Protein AF-0000000065898510 (afdb_homodimer)

InterPro domains:
  IPR003691 Fluoride-specific ion channel FluC [MF_00454] (3-114)
  IPR003691 Fluoride-specific ion channel FluC [PF02537] (4-110)
  IPR003691 Fluoride-specific ion channel FluC [PTHR28259] (4-109)
  IPR003691 Fluoride-specific ion channel FluC [TIGR00494] (4-112)

Sequence (228 aa):
MTVLLVALGGALGATTRYLTGRYVDSYRSFPVATFLVNVAGCLILGLLSGASLSEQTFALLGTGFCGGLTTYSTFAVESVGLLRIRRALPSVVYVVASVAAGLAAAWLGFRLTSMTVLLVALGGALGATTRYLTGRYVDSYRSFPVATFLVNVAGCLILGLLSGASLSEQTFALLGTGFCGGLTTYSTFAVESVGLLRIRRALPSVVYVVASVAAGLAAAWLGFRLTS

Nearest PDB structures (foldseek):
  6b24-assembly1_A  TM=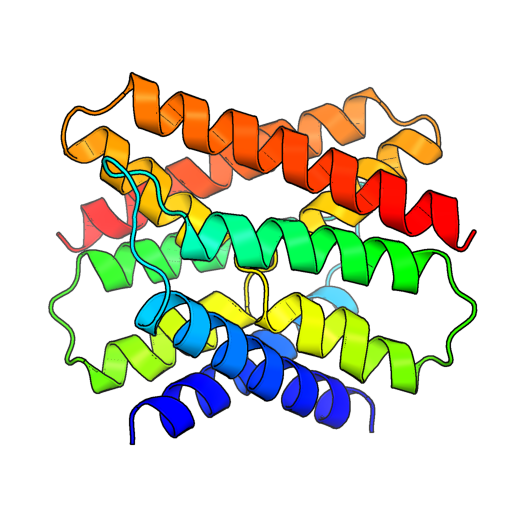9.426E-01  e=1.049E-05  Escherichia coli
  6b2d-assembly1_A  TM=9.419E-01  e=1.104E-05  Escherichia coli
  6bqo-assembly1_A  TM=9.307E-01  e=1.947E-05  Bordetella pertussis Tohama I
  6bqo-assembly2_B-2  TM=9.278E-01  e=5.188E-05  Bordetella pertussis Tohama I
  7kk9-assembly1_A  TM=9.132E-01  e=5.752E-05  Escherichia coli

Foldseek 3Di:
DLVVLLQQLLVQLQVVLVVLQVPPDADPLQSVSQLVLLLVLLLQLLLVVQADDDSNVCSNHPNRNSVNNHDDVCLVVSLVVCVVVPNPVSSVCNVVVSVVSSVVSSNVSNVVHD/DLVVLLAQLLVQLQVVLVVLQVPPDADPLQSVSQLVLLLVLLLQLLLVVQADDDSNVCSNHPNRNSVNNHDDVCLVVSLVVCVVVPNPVSSVCNVVVSVVSSVVSSNVSNVVHD

Radius of gyration: 16.04 Å; Cα contacts (8 Å, |Δi|>4): 492; chains: 2; bounding box: 32×47×46 Å

Solvent-accessible surface area (backbone atoms only — not comparable to full-atom values): 9980 Å² total; per-residue (Å²): 114,56,63,59,33,16,19,51,16,0,15,52,13,16,37,51,36,52,50,40,53,72,72,37,68,62,54,97,84,38,65,43,30,62,48,48,36,23,30,51,19,6,24,51,38,12,29,55,70,25,38,96,67,56,71,62,57,39,27,22,50,39,58,2,18,25,20,6,27,3,38,33,19,61,54,23,38,50,37,47,48,32,43,71,74,70,31,53,67,62,22,50,49,49,52,52,50,47,52,53,48,18,37,50,26,9,48,52,19,21,60,73,44,85,113,58,64,59,32,17,20,51,16,0,15,52,13,16,36,52,36,50,50,40,51,72,71,38,68,61,54,96,84,39,63,42,31,62,50,48,36,25,29,49,19,6,23,51,37,13,28,56,71,26,38,96,65,56,69,63,56,39,28,22,51,39,58,2,18,25,21,6,29,3,38,33,20,60,54,23,38,50,37,47,47,32,44,71,73,71,31,53,66,61,21,50,49,50,52,53,49,47,53,52,47,18,35,49,26,8,47,51,20,22,60,72,45,85

Structure (mmCIF, N/CA/C/O backbone):
data_AF-0000000065898510-model_v1
#
loop_
_entity.id
_entity.type
_entity.pdbx_description
1 polymer 'Fluoride-specific ion channel FluC 2'
#
loop_
_atom_site.group_PDB
_atom_site.id
_atom_site.type_symbol
_atom_site.label_atom_id
_atom_site.label_alt_id
_atom_site.label_comp_id
_atom_site.label_asym_id
_atom_site.label_entity_id
_atom_site.label_seq_id
_atom_site.pdbx_PDB_ins_code
_atom_site.Cartn_x
_atom_site.Cartn_y
_atom_site.Cartn_z
_atom_site.occupancy
_atom_site.B_iso_or_equiv
_atom_site.auth_seq_id
_atom_site.auth_comp_id
_atom_site.auth_asym_id
_atom_site.auth_atom_id
_atom_site.pdbx_PDB_model_num
ATOM 1 N N . MET A 1 1 ? 0.558 2.75 23.656 1 94.62 1 MET A N 1
ATOM 2 C CA . MET A 1 1 ? -0.837 2.859 23.25 1 94.62 1 MET A CA 1
ATOM 3 C C . MET A 1 1 ? -0.939 3.061 21.734 1 94.62 1 MET A C 1
ATOM 5 O O . MET A 1 1 ? -1.729 2.393 21.062 1 94.62 1 MET A O 1
ATOM 9 N N . THR A 1 2 ? -0.012 3.719 21.094 1 97.06 2 THR A N 1
ATOM 10 C CA . THR A 1 2 ? -0.071 4.031 19.672 1 97.06 2 THR A CA 1
ATOM 11 C C . THR A 1 2 ? 0.181 2.779 18.828 1 97.06 2 THR A C 1
ATOM 13 O O . THR A 1 2 ? -0.551 2.506 17.875 1 97.06 2 THR A O 1
ATOM 16 N N . VAL A 1 3 ? 1.134 1.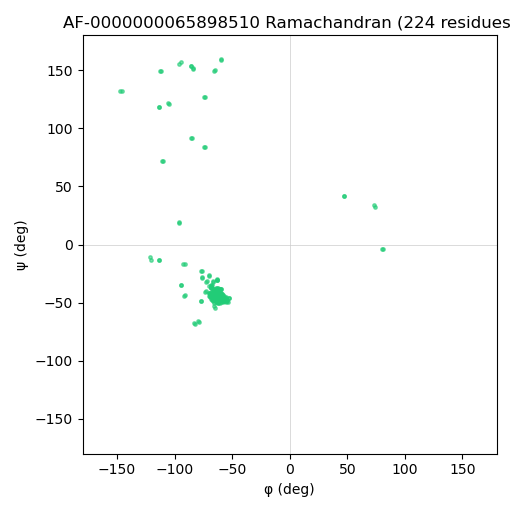965 19.266 1 98 3 VAL A N 1
ATOM 17 C CA . VAL A 1 3 ? 1.504 0.767 18.516 1 98 3 VAL A CA 1
ATOM 18 C C . VAL A 1 3 ? 0.323 -0.201 18.469 1 98 3 VAL A C 1
ATOM 20 O O . VAL A 1 3 ? 0.065 -0.83 17.438 1 98 3 VAL A O 1
ATOM 23 N N . LEU A 1 4 ? -0.384 -0.317 19.547 1 98.5 4 LEU A N 1
ATOM 24 C CA . LEU A 1 4 ? -1.536 -1.208 19.609 1 98.5 4 LEU A CA 1
ATOM 25 C C . LEU A 1 4 ? -2.654 -0.729 18.688 1 98.5 4 LEU A C 1
ATOM 27 O O . LEU A 1 4 ? -3.35 -1.541 18.078 1 98.5 4 LEU A O 1
ATOM 31 N N . LEU A 1 5 ? -2.842 0.547 18.625 1 98.81 5 LEU A N 1
ATOM 32 C CA . LEU A 1 5 ? -3.857 1.119 17.75 1 98.81 5 LEU A CA 1
ATOM 33 C C . LEU A 1 5 ? -3.49 0.91 16.281 1 98.81 5 LEU A C 1
ATOM 35 O O . LEU A 1 5 ? -4.355 0.598 15.461 1 98.81 5 LEU A O 1
ATOM 39 N N . VAL A 1 6 ? -2.26 1.074 15.953 1 98.88 6 VAL A N 1
ATOM 40 C CA . VAL A 1 6 ? -1.762 0.833 14.602 1 98.88 6 VAL A CA 1
ATOM 41 C C . VAL A 1 6 ? -1.958 -0.636 14.234 1 98.88 6 VAL A C 1
ATOM 43 O O . VAL A 1 6 ? -2.414 -0.951 13.133 1 98.88 6 VAL A O 1
ATOM 46 N N . ALA A 1 7 ? -1.589 -1.489 15.211 1 98.94 7 ALA A N 1
ATOM 47 C CA . ALA A 1 7 ? -1.739 -2.926 14.984 1 98.94 7 ALA A CA 1
ATOM 48 C C . ALA A 1 7 ? -3.203 -3.297 14.766 1 98.94 7 ALA A C 1
ATOM 50 O O . ALA A 1 7 ? -3.525 -4.082 13.875 1 98.94 7 ALA A O 1
ATOM 51 N N . LEU A 1 8 ? -4.078 -2.799 15.562 1 98.81 8 LEU A N 1
ATOM 52 C CA . LEU A 1 8 ? -5.508 -3.064 15.445 1 98.81 8 LEU A CA 1
ATOM 53 C C . LEU A 1 8 ? -6.051 -2.541 14.117 1 98.81 8 LEU A C 1
ATOM 55 O O . LEU A 1 8 ? -6.793 -3.242 13.43 1 98.81 8 LEU A O 1
ATOM 59 N N . GLY A 1 9 ? -5.746 -1.323 13.82 1 98.94 9 GLY A N 1
ATOM 60 C CA . GLY A 1 9 ? -6.145 -0.766 12.539 1 98.94 9 GLY A CA 1
ATOM 61 C C . GLY A 1 9 ? -5.613 -1.554 11.359 1 98.94 9 GLY A C 1
ATOM 62 O O . GLY A 1 9 ? -6.344 -1.805 10.398 1 98.94 9 GLY A O 1
ATOM 63 N N . GLY A 1 10 ? -4.32 -1.885 11.445 1 98.94 10 GLY A N 1
ATOM 64 C CA . GLY A 1 10 ? -3.719 -2.691 10.398 1 98.94 10 GLY A CA 1
ATOM 65 C C . GLY A 1 10 ? -4.418 -4.023 10.195 1 98.94 10 GLY A C 1
ATOM 66 O O . GLY A 1 10 ? -4.613 -4.461 9.055 1 98.94 10 GLY A O 1
ATOM 67 N N . ALA A 1 11 ? -4.742 -4.691 11.266 1 98.88 11 ALA A N 1
ATOM 68 C CA . ALA A 1 11 ? -5.469 -5.957 11.203 1 98.88 11 ALA A CA 1
ATOM 69 C C . ALA A 1 11 ? -6.824 -5.777 10.523 1 98.88 11 ALA A C 1
ATOM 71 O O . ALA A 1 11 ? -7.207 -6.578 9.664 1 98.88 11 ALA A O 1
ATOM 72 N N . LEU A 1 12 ? -7.531 -4.785 10.922 1 98.88 12 LEU A N 1
ATOM 73 C CA . LEU A 1 12 ? -8.852 -4.52 10.352 1 98.88 12 LEU A CA 1
ATOM 74 C C . LEU A 1 12 ? -8.742 -4.133 8.883 1 98.88 12 LEU A C 1
ATOM 76 O O . LEU A 1 12 ? -9.539 -4.586 8.055 1 98.88 12 LEU A O 1
ATOM 80 N N . GLY A 1 13 ? -7.793 -3.264 8.562 1 98.94 13 GLY A N 1
ATOM 81 C CA . GLY A 1 13 ? -7.562 -2.881 7.176 1 98.94 13 GLY A CA 1
ATOM 82 C C . GLY A 1 13 ? -7.211 -4.055 6.285 1 98.94 13 GLY A C 1
ATOM 83 O O . GLY A 1 13 ? -7.789 -4.219 5.207 1 98.94 13 GLY A O 1
ATOM 84 N N . ALA A 1 14 ? -6.309 -4.848 6.777 1 98.94 14 ALA A N 1
ATOM 85 C CA . ALA A 1 14 ? -5.879 -6.016 6.016 1 98.94 14 ALA A CA 1
ATOM 86 C C . ALA A 1 14 ? -7.039 -6.98 5.789 1 98.94 14 ALA A C 1
ATOM 88 O O . ALA A 1 14 ? -7.156 -7.578 4.715 1 98.94 14 ALA A O 1
ATOM 89 N N . THR A 1 15 ? -7.828 -7.184 6.77 1 98.88 15 THR A N 1
ATOM 90 C CA . THR A 1 15 ? -8.984 -8.07 6.668 1 98.88 15 THR A CA 1
ATOM 91 C C . THR A 1 15 ? -9.984 -7.535 5.641 1 98.88 15 THR A C 1
ATOM 93 O O . THR A 1 15 ? -10.508 -8.297 4.824 1 98.88 15 THR A O 1
ATOM 96 N N . THR A 1 16 ? -10.266 -6.277 5.707 1 98.94 16 THR A N 1
ATOM 97 C CA . THR A 1 16 ? -11.164 -5.656 4.738 1 98.94 16 THR A CA 1
ATOM 98 C C . THR A 1 16 ? -10.609 -5.797 3.322 1 98.94 16 THR A C 1
ATOM 100 O O . THR A 1 16 ? -11.352 -6.117 2.391 1 98.94 16 THR A O 1
ATOM 103 N N . ARG A 1 17 ? -9.367 -5.492 3.156 1 98.88 17 ARG A N 1
ATOM 104 C CA . ARG A 1 17 ? -8.719 -5.664 1.862 1 98.88 17 ARG A CA 1
ATOM 105 C C . ARG A 1 17 ? -8.867 -7.094 1.356 1 98.88 17 ARG A C 1
ATOM 107 O O . ARG A 1 17 ? -9.219 -7.316 0.194 1 98.88 17 ARG A O 1
ATOM 114 N N . TYR A 1 18 ? -8.57 -8.078 2.217 1 98.75 18 TYR A N 1
ATOM 115 C CA . TYR A 1 18 ? -8.648 -9.484 1.859 1 98.75 18 TYR A CA 1
ATOM 116 C C . TYR A 1 18 ? -10.062 -9.859 1.42 1 98.75 18 TYR A C 1
ATOM 118 O O . TYR A 1 18 ? -10.25 -10.516 0.396 1 98.75 18 TYR A O 1
ATOM 126 N N . LEU A 1 19 ? -11 -9.406 2.201 1 98.62 19 LEU A N 1
ATOM 127 C CA . LEU A 1 19 ? -12.391 -9.719 1.892 1 98.62 19 LEU A CA 1
ATOM 128 C C . LEU A 1 19 ? -12.828 -9.039 0.6 1 98.62 19 LEU A C 1
ATOM 130 O O . LEU A 1 19 ? -13.617 -9.594 -0.167 1 98.62 19 LEU A O 1
ATOM 134 N N . THR A 1 20 ? -12.406 -7.84 0.352 1 98.62 20 THR A N 1
ATOM 135 C CA . THR A 1 20 ? -12.688 -7.184 -0.919 1 98.62 20 THR A CA 1
ATOM 136 C C . THR A 1 20 ? -12.133 -7.996 -2.084 1 98.62 20 THR A C 1
ATOM 138 O O . THR A 1 20 ? -12.797 -8.156 -3.109 1 98.62 20 THR A O 1
ATOM 141 N N . GLY A 1 21 ? -10.914 -8.508 -1.925 1 97.81 21 GLY A N 1
ATOM 142 C CA . GLY A 1 21 ? -10.312 -9.344 -2.951 1 97.81 21 GLY A CA 1
ATOM 143 C C . GLY A 1 21 ? -11.078 -10.633 -3.182 1 97.81 21 GLY A C 1
ATOM 144 O O . GLY A 1 21 ? -11.086 -11.164 -4.293 1 97.81 21 GLY A O 1
ATOM 145 N N . ARG A 1 22 ? -11.711 -11.109 -2.098 1 96.25 22 ARG A N 1
ATOM 146 C CA . ARG A 1 22 ? -12.453 -12.359 -2.168 1 96.25 22 ARG A CA 1
ATOM 147 C C . ARG A 1 22 ? -13.789 -12.164 -2.879 1 96.25 22 ARG A C 1
ATOM 149 O O . ARG A 1 22 ? -14.266 -13.062 -3.582 1 96.25 22 ARG A O 1
ATOM 156 N N . TYR A 1 23 ? -14.359 -10.945 -2.793 1 97.25 23 TYR A N 1
ATOM 157 C CA . TYR A 1 23 ? -15.742 -10.789 -3.238 1 97.25 23 TYR A CA 1
ATOM 158 C C . TYR A 1 23 ? -15.82 -9.898 -4.469 1 97.25 23 TYR A C 1
ATOM 160 O O . TYR A 1 23 ? -16.859 -9.82 -5.121 1 97.25 23 TYR A O 1
ATOM 168 N N . VAL A 1 24 ? -14.828 -9.203 -4.832 1 97.19 24 VAL A N 1
ATOM 169 C CA . VAL A 1 24 ? -14.797 -8.359 -6.023 1 97.19 24 VAL A CA 1
ATOM 170 C C . VAL A 1 24 ? -13.953 -9.031 -7.109 1 97.19 24 VAL A C 1
ATOM 172 O O . VAL A 1 24 ? -12.75 -9.234 -6.93 1 97.19 24 VAL A O 1
ATOM 175 N N . ASP A 1 25 ? -14.578 -9.266 -8.219 1 93.62 25 ASP A N 1
ATOM 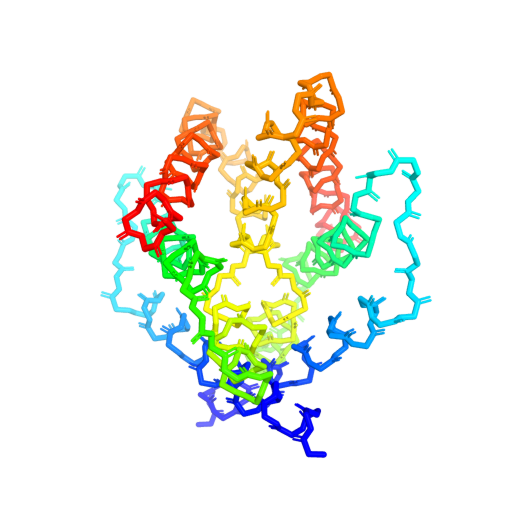176 C CA . ASP A 1 25 ? -13.906 -9.961 -9.305 1 93.62 25 ASP A CA 1
ATOM 177 C C . ASP A 1 25 ? -13.078 -8.992 -10.148 1 93.62 25 ASP A C 1
ATOM 179 O O . ASP A 1 25 ? -13.422 -7.816 -10.266 1 93.62 25 ASP A O 1
ATOM 183 N N . SER A 1 26 ? -12.008 -9.57 -10.734 1 92.5 26 SER A N 1
ATOM 184 C CA . SER A 1 26 ? -11.305 -8.812 -11.758 1 92.5 26 SER A CA 1
ATOM 185 C C . SER A 1 26 ? -12.18 -8.594 -12.984 1 92.5 26 SER A C 1
ATOM 187 O O . SER A 1 26 ? -13.141 -9.336 -13.211 1 92.5 26 SER A O 1
ATOM 189 N N . TYR A 1 27 ? -11.961 -7.5 -13.656 1 90.06 27 TYR A N 1
ATOM 190 C CA . TYR A 1 27 ? -12.641 -7.215 -14.914 1 90.06 27 TYR A CA 1
ATOM 191 C C . TYR A 1 27 ? -11.656 -7.211 -16.078 1 90.06 27 TYR A C 1
ATOM 193 O O . TYR A 1 27 ? -10.742 -6.391 -16.109 1 90.06 27 TYR A O 1
ATOM 201 N N . ARG A 1 28 ? -11.82 -8.141 -17.109 1 89.44 28 ARG A N 1
ATOM 202 C CA . ARG A 1 28 ? -10.945 -8.258 -18.266 1 89.44 28 ARG A CA 1
ATOM 203 C C . ARG A 1 28 ? -9.477 -8.258 -17.844 1 89.44 28 ARG A C 1
ATOM 205 O O . ARG A 1 28 ? -8.68 -7.48 -18.375 1 89.44 28 ARG A O 1
ATOM 212 N N . SER A 1 29 ? -9.141 -8.914 -16.828 1 87.88 29 SER A N 1
ATOM 213 C CA . SER A 1 29 ? -7.797 -9.102 -16.297 1 87.88 29 SER A CA 1
ATOM 214 C C . SER A 1 29 ? -7.355 -7.902 -15.469 1 87.88 29 SER A C 1
ATOM 216 O O . SER A 1 29 ? -6.262 -7.902 -14.906 1 87.88 29 SER A O 1
ATOM 218 N N . PHE A 1 30 ? -8.18 -6.84 -15.406 1 93.69 30 PHE A N 1
ATOM 219 C CA . PHE A 1 30 ? -7.887 -5.68 -14.57 1 93.69 30 PHE A CA 1
ATOM 220 C C . PHE A 1 30 ? -8.125 -6.008 -13.102 1 93.69 30 PHE A C 1
ATOM 222 O O . PHE A 1 30 ? -9.203 -6.465 -12.727 1 93.69 30 PHE A O 1
ATOM 229 N N . PRO A 1 31 ? -7.098 -5.766 -12.219 1 97.38 31 PRO A N 1
ATOM 230 C CA . PRO A 1 31 ? -7.254 -6.043 -10.789 1 97.38 31 PRO A CA 1
ATOM 231 C C . PRO A 1 31 ? -8.141 -5.02 -10.078 1 97.38 31 PRO A C 1
ATOM 233 O O . PRO A 1 31 ? -7.637 -4.133 -9.391 1 97.38 31 PRO A O 1
ATOM 236 N N . VAL A 1 32 ? -9.398 -5.207 -10.125 1 98.06 32 VAL A N 1
ATOM 237 C CA . VAL A 1 32 ? -10.398 -4.23 -9.695 1 98.06 32 VAL A CA 1
ATOM 238 C C . VAL A 1 32 ? -10.359 -4.098 -8.172 1 98.06 32 VAL A C 1
ATOM 240 O O . VAL A 1 32 ? -10.484 -2.992 -7.637 1 98.06 32 VAL A O 1
ATOM 243 N N . ALA A 1 33 ? -10.227 -5.238 -7.453 1 98.62 33 ALA A N 1
ATOM 244 C CA . ALA A 1 33 ? -10.266 -5.223 -5.996 1 98.62 33 ALA A CA 1
ATOM 245 C C . ALA A 1 33 ? -9.148 -4.355 -5.418 1 98.62 33 ALA A C 1
ATOM 247 O O . ALA A 1 33 ? -9.398 -3.49 -4.578 1 98.62 33 ALA A O 1
ATOM 248 N N . THR A 1 34 ? -7.949 -4.594 -5.883 1 98.75 34 THR A N 1
ATOM 249 C CA . THR A 1 34 ? -6.805 -3.83 -5.402 1 98.75 34 THR A CA 1
ATOM 250 C C . THR A 1 34 ? -6.938 -2.355 -5.777 1 98.75 34 THR A C 1
ATOM 252 O O . THR A 1 34 ? -6.652 -1.475 -4.965 1 98.75 34 THR A O 1
ATOM 255 N N . PHE A 1 35 ? -7.363 -2.125 -6.961 1 98.81 35 PHE A N 1
ATOM 256 C CA . PHE A 1 35 ? -7.586 -0.761 -7.426 1 98.81 35 PHE A CA 1
ATOM 257 C C . PHE A 1 35 ? -8.57 -0.033 -6.516 1 98.81 35 PHE A C 1
ATOM 259 O O . PHE A 1 35 ? -8.32 1.103 -6.105 1 98.81 35 PHE A O 1
ATOM 266 N N . LEU A 1 36 ? -9.609 -0.633 -6.215 1 98.81 36 LEU A N 1
ATOM 267 C CA . LEU A 1 36 ? -10.672 -0.035 -5.414 1 98.81 36 LEU A CA 1
ATOM 268 C C . LEU A 1 36 ? -10.18 0.28 -4.008 1 98.81 36 LEU A C 1
ATOM 270 O O . LEU A 1 36 ? -10.398 1.383 -3.5 1 98.81 36 LEU A O 1
ATOM 274 N N . VAL A 1 37 ? -9.523 -0.641 -3.342 1 98.88 37 VAL A N 1
ATOM 275 C CA . VAL A 1 37 ? -9.125 -0.422 -1.954 1 98.88 37 VAL A CA 1
ATOM 276 C C . VAL A 1 37 ? -8.023 0.632 -1.894 1 98.88 37 VAL A C 1
ATOM 278 O O . VAL A 1 37 ? -7.965 1.426 -0.951 1 98.88 37 VAL A O 1
ATOM 281 N N . ASN A 1 38 ? -7.184 0.605 -2.879 1 98.94 38 ASN A N 1
ATOM 282 C CA . ASN A 1 38 ? -6.129 1.61 -2.91 1 98.94 38 ASN A CA 1
ATOM 283 C C . ASN A 1 38 ? -6.691 3.012 -3.129 1 98.94 38 ASN A C 1
ATOM 285 O O . ASN A 1 38 ? -6.336 3.947 -2.408 1 98.94 38 ASN A O 1
ATOM 289 N N . VAL A 1 39 ? -7.578 3.156 -4.043 1 98.94 39 VAL A N 1
ATOM 290 C CA . VAL A 1 39 ? -8.148 4.469 -4.328 1 98.94 39 VAL A CA 1
ATOM 291 C C . VAL A 1 39 ? -9.008 4.93 -3.152 1 98.94 39 VAL A C 1
ATOM 293 O O . VAL A 1 39 ? -8.93 6.086 -2.736 1 98.94 39 VAL A O 1
ATOM 296 N N . ALA A 1 40 ? -9.805 4.066 -2.625 1 98.94 40 ALA A N 1
ATOM 297 C CA . ALA A 1 40 ? -10.617 4.398 -1.459 1 98.94 40 ALA A CA 1
ATOM 298 C C . ALA A 1 40 ? -9.75 4.797 -0.274 1 98.94 40 ALA A C 1
ATOM 300 O O . ALA A 1 40 ? -10.047 5.77 0.425 1 98.94 40 ALA A O 1
ATOM 301 N N . GLY A 1 41 ? -8.688 3.99 -0.04 1 98.94 41 GLY A N 1
ATOM 302 C CA . GLY A 1 41 ? -7.766 4.309 1.038 1 98.94 41 GLY A CA 1
ATOM 303 C C . GLY A 1 41 ? -7.086 5.656 0.866 1 98.94 41 GLY A C 1
ATOM 304 O O . GLY A 1 41 ? -6.855 6.371 1.845 1 98.94 41 GLY A O 1
ATOM 305 N N . CYS A 1 42 ? -6.754 5.984 -0.344 1 98.94 42 CYS A N 1
ATOM 306 C CA . CYS A 1 42 ? -6.172 7.293 -0.623 1 98.94 42 CYS A CA 1
ATOM 307 C C . CYS A 1 42 ? -7.152 8.406 -0.278 1 98.94 42 CYS A C 1
ATOM 309 O O . CYS A 1 42 ? -6.762 9.422 0.3 1 98.94 42 CYS A O 1
ATOM 311 N N . LEU A 1 43 ? -8.414 8.211 -0.667 1 98.94 43 LEU A N 1
ATOM 312 C CA . LEU A 1 43 ? -9.438 9.203 -0.355 1 98.94 43 LEU A CA 1
ATOM 313 C C . LEU A 1 43 ? -9.602 9.359 1.152 1 98.94 43 LEU A C 1
ATOM 315 O O . LEU A 1 43 ? -9.641 10.484 1.666 1 98.94 43 LEU A O 1
ATOM 319 N N . ILE A 1 44 ? -9.711 8.281 1.837 1 98.94 44 ILE A N 1
ATOM 320 C CA . ILE A 1 44 ? -9.93 8.297 3.279 1 98.94 44 ILE A CA 1
ATOM 321 C C . ILE A 1 44 ? -8.727 8.93 3.975 1 98.94 44 ILE A C 1
ATOM 323 O O . ILE A 1 44 ? -8.883 9.805 4.832 1 98.94 44 ILE A O 1
ATOM 327 N N . LEU A 1 45 ? -7.531 8.477 3.629 1 98.88 45 LEU A N 1
ATOM 328 C CA . LEU A 1 45 ? -6.352 9.039 4.277 1 98.88 45 LEU A CA 1
ATOM 329 C C . LEU A 1 45 ? -6.211 10.523 3.961 1 98.88 45 LEU A C 1
ATOM 331 O O . LEU A 1 45 ? -5.773 11.305 4.809 1 98.88 45 LEU A O 1
ATOM 335 N N . GLY A 1 46 ? -6.496 10.906 2.689 1 98.81 46 GLY A N 1
ATOM 336 C CA . GLY A 1 46 ? -6.539 12.32 2.363 1 98.81 46 GLY A CA 1
ATOM 337 C C . GLY A 1 46 ? -7.48 13.109 3.25 1 98.81 46 GLY A C 1
ATOM 338 O O . GLY A 1 46 ? -7.117 14.164 3.771 1 98.81 46 GLY A O 1
ATOM 339 N N . LEU A 1 47 ? -8.758 12.602 3.451 1 98.81 47 LEU A N 1
ATOM 340 C CA . LEU A 1 47 ? -9.719 13.227 4.348 1 98.81 47 LEU A CA 1
ATOM 341 C C . LEU A 1 47 ? -9.148 13.375 5.75 1 98.81 47 LEU A C 1
ATOM 343 O O . LEU A 1 47 ? -9.25 14.438 6.363 1 98.81 47 LEU A O 1
ATOM 347 N N . LEU A 1 48 ? -8.516 12.32 6.223 1 98.62 48 LEU A N 1
ATOM 348 C CA . LEU A 1 48 ? -7.973 12.312 7.578 1 98.62 48 LEU A CA 1
ATOM 349 C C . LEU A 1 48 ? -6.801 13.273 7.703 1 98.62 48 LEU A C 1
ATOM 351 O O . LEU A 1 48 ? -6.598 13.875 8.758 1 98.62 48 LEU A O 1
ATOM 355 N N . SER A 1 49 ? -6.027 13.383 6.652 1 97.38 49 SER A N 1
ATOM 356 C CA . SER A 1 49 ? -4.836 14.219 6.664 1 97.38 49 SER A CA 1
ATOM 357 C C . SER A 1 49 ? -5.203 15.703 6.695 1 97.38 49 SER A C 1
ATOM 359 O O . SER A 1 49 ? -4.398 16.531 7.121 1 97.38 49 SER A O 1
ATOM 361 N N . GLY A 1 50 ? -6.336 15.969 6.168 1 97.19 50 GLY A N 1
ATOM 362 C CA . GLY A 1 50 ? -6.773 17.359 6.176 1 97.19 50 GLY A CA 1
ATOM 363 C C . GLY A 1 50 ? -7.602 17.719 7.395 1 97.19 50 GLY A C 1
ATOM 364 O O . GLY A 1 50 ? -7.805 18.891 7.691 1 97.19 50 GLY A O 1
ATOM 365 N N . ALA A 1 51 ? -8.109 16.719 8.102 1 97.19 51 ALA A N 1
ATOM 366 C CA . ALA A 1 51 ? -8.969 16.922 9.266 1 97.19 51 ALA A CA 1
ATOM 367 C C . ALA A 1 51 ? -8.141 17.125 10.531 1 97.19 51 ALA A C 1
ATOM 369 O O . ALA A 1 51 ? -6.949 16.797 10.562 1 97.19 51 ALA A O 1
ATOM 370 N N . SER A 1 52 ? -8.609 17.812 11.57 1 94.75 52 SER A N 1
ATOM 371 C CA . SER A 1 52 ? -7.969 17.922 12.883 1 94.75 52 SER A CA 1
ATOM 372 C C . SER A 1 52 ? -8.336 16.75 13.781 1 94.75 52 SER A C 1
ATOM 374 O O . SER A 1 52 ? -9.359 16.781 14.461 1 94.75 52 SER A O 1
ATOM 376 N N . LEU A 1 53 ? -7.469 15.703 13.719 1 96.88 53 LEU A N 1
ATOM 377 C CA . LEU A 1 53 ? -7.734 14.5 14.5 1 96.88 53 LEU A CA 1
ATOM 378 C C . LEU A 1 53 ? -6.707 14.336 15.609 1 96.88 53 LEU A C 1
ATOM 380 O O . LEU A 1 53 ? -5.586 14.844 15.508 1 96.88 53 LEU A O 1
ATOM 384 N N . SER A 1 54 ? -7.141 13.727 16.703 1 97.75 54 SER A N 1
ATOM 385 C CA . SER A 1 54 ? -6.176 13.344 17.719 1 97.75 54 SER A CA 1
ATOM 386 C C . SER A 1 54 ? -5.133 12.383 17.172 1 97.75 54 SER A C 1
ATOM 388 O O . SER A 1 54 ? -5.375 11.695 16.188 1 97.75 54 SER A O 1
ATOM 390 N N . GLU A 1 55 ? -4.027 12.25 17.781 1 96.56 55 GLU A N 1
ATOM 391 C CA . GLU A 1 55 ? -2.953 11.352 17.375 1 96.56 55 GLU A CA 1
ATOM 392 C C . GLU A 1 55 ? -3.41 9.891 17.406 1 96.56 55 GLU A C 1
ATOM 394 O O . GLU A 1 55 ? -3.021 9.094 16.562 1 96.56 55 GLU A O 1
ATOM 399 N N . GLN A 1 56 ? -4.188 9.625 18.422 1 97.5 56 GLN A N 1
ATOM 400 C CA . GLN A 1 56 ? -4.656 8.25 18.594 1 97.5 56 GLN A CA 1
ATOM 401 C C . GLN A 1 56 ? -5.625 7.863 17.484 1 97.5 56 GLN A C 1
ATOM 403 O O . GLN A 1 56 ? -5.574 6.742 16.969 1 97.5 56 GLN A O 1
ATOM 408 N N . THR A 1 57 ? -6.488 8.797 17.172 1 98 57 THR A N 1
ATOM 409 C CA . THR A 1 57 ? -7.441 8.531 16.094 1 98 57 THR A CA 1
ATOM 410 C C . THR A 1 57 ? -6.719 8.352 14.766 1 98 57 THR A C 1
ATOM 412 O O . THR A 1 57 ? -7.055 7.453 13.992 1 98 57 THR A O 1
ATOM 415 N N . PHE A 1 58 ? -5.727 9.148 14.508 1 98.5 58 PHE A N 1
ATOM 416 C CA . PHE A 1 58 ? -4.969 9.039 13.266 1 98.5 58 PHE A CA 1
ATOM 417 C C . PHE A 1 58 ? -4.16 7.746 13.234 1 98.5 58 PHE A C 1
ATOM 419 O O . PHE A 1 58 ? -4.004 7.133 12.18 1 98.5 58 PHE A O 1
ATOM 426 N N . ALA A 1 59 ? -3.656 7.363 14.391 1 98.44 59 ALA A N 1
ATOM 427 C CA . ALA A 1 59 ? -2.895 6.121 14.477 1 98.44 59 ALA A CA 1
ATOM 428 C C . ALA A 1 59 ? -3.766 4.918 14.117 1 98.44 59 ALA A C 1
ATOM 430 O O . ALA A 1 59 ? -3.311 4 13.43 1 98.44 59 ALA A O 1
ATOM 431 N N . LEU A 1 60 ? -5 4.898 14.531 1 98.81 60 LEU A N 1
ATOM 432 C CA . LEU A 1 60 ? -5.922 3.791 14.297 1 98.81 60 LEU A CA 1
ATOM 433 C C . LEU A 1 60 ? -6.441 3.811 12.867 1 98.81 60 LEU A C 1
ATOM 435 O O . LEU A 1 60 ? -6.352 2.807 12.156 1 98.81 60 LEU A O 1
ATOM 439 N N . LEU A 1 61 ? -6.891 4.969 12.43 1 98.88 61 LEU A N 1
ATOM 440 C CA . LEU A 1 61 ? -7.637 5.027 11.172 1 98.88 61 LEU A CA 1
ATOM 441 C C . LEU A 1 61 ? -6.699 5.297 10 1 98.88 61 LEU A C 1
ATOM 443 O O . LEU A 1 61 ? -6.879 4.734 8.914 1 98.88 61 LEU A O 1
ATOM 447 N N . GLY A 1 62 ? -5.746 6.25 10.125 1 98.69 62 GLY A N 1
ATOM 448 C CA . GLY A 1 62 ? -4.82 6.617 9.062 1 98.69 62 GLY A CA 1
ATOM 449 C C . GLY A 1 62 ? -3.676 5.633 8.906 1 98.69 62 GLY A C 1
ATOM 450 O O . GLY A 1 62 ? -3.652 4.848 7.953 1 98.69 62 GLY A O 1
ATOM 451 N N . THR A 1 63 ? -2.844 5.598 9.945 1 98.44 63 THR A N 1
ATOM 452 C CA . THR A 1 63 ? -1.624 4.797 9.906 1 98.44 63 THR A CA 1
ATOM 453 C C . THR A 1 63 ? -1.956 3.309 9.867 1 98.44 63 THR A C 1
ATOM 455 O O . THR A 1 63 ? -1.363 2.553 9.094 1 98.44 63 THR A O 1
ATOM 458 N N . GLY A 1 64 ? -2.939 2.928 10.742 1 98.81 64 GLY A N 1
ATOM 459 C CA . GLY A 1 64 ? -3.295 1.521 10.828 1 98.81 64 GLY A CA 1
ATOM 460 C C . GLY A 1 64 ? -4.27 1.084 9.75 1 98.81 64 GLY A C 1
ATOM 461 O O . GLY A 1 64 ? -3.898 0.363 8.828 1 98.81 64 GLY A O 1
ATOM 462 N N . PHE A 1 65 ? -5.496 1.548 9.789 1 98.94 65 PHE A N 1
ATOM 463 C CA . PHE A 1 65 ? -6.57 1.029 8.953 1 98.94 65 PHE A CA 1
ATOM 464 C C . PHE A 1 65 ? -6.289 1.312 7.48 1 98.94 65 PHE A C 1
ATOM 466 O O . PHE A 1 65 ? -6.297 0.396 6.656 1 98.94 65 PHE A O 1
ATOM 473 N N . CYS A 1 66 ? -6.039 2.588 7.102 1 98.88 66 CYS A N 1
ATOM 474 C CA . CYS A 1 66 ? -5.777 2.914 5.703 1 98.88 66 CYS A CA 1
ATOM 475 C C . CYS A 1 66 ? -4.516 2.219 5.207 1 98.88 66 CYS A C 1
ATOM 477 O O . CYS A 1 66 ? -4.461 1.761 4.066 1 98.88 66 CYS A O 1
ATOM 479 N N . GLY A 1 67 ? -3.529 2.15 6.098 1 98.56 67 GLY A N 1
ATOM 480 C CA . GLY A 1 67 ? -2.322 1.418 5.75 1 98.56 67 GLY A CA 1
ATOM 481 C C . GLY A 1 67 ? -2.57 -0.056 5.492 1 98.56 67 GLY A C 1
ATOM 482 O O . GLY A 1 67 ? -1.974 -0.642 4.586 1 98.56 67 GLY A O 1
ATOM 483 N N . GLY A 1 68 ? -3.352 -0.69 6.281 1 98.75 68 GLY A N 1
ATOM 484 C CA . GLY A 1 68 ? -3.697 -2.09 6.094 1 98.75 68 GLY A CA 1
ATOM 485 C C . GLY A 1 68 ? -4.648 -2.322 4.934 1 98.75 68 GLY A C 1
ATOM 486 O O . GLY A 1 68 ? -4.605 -3.373 4.293 1 98.75 68 GLY A O 1
ATOM 487 N N . LEU A 1 69 ? -5.465 -1.381 4.715 1 98.88 69 LEU A N 1
ATOM 488 C CA . LEU A 1 69 ? -6.445 -1.457 3.635 1 98.88 69 LEU A CA 1
ATOM 489 C C . LEU A 1 69 ? -5.762 -1.366 2.273 1 98.88 69 LEU A C 1
ATOM 491 O O . LEU A 1 69 ? -6.172 -2.035 1.323 1 98.88 69 LEU A O 1
ATOM 495 N N . THR A 1 70 ? -4.801 -0.478 2.125 1 98.94 70 THR A N 1
ATOM 496 C CA . THR A 1 70 ? -4.133 -0.269 0.845 1 98.94 70 THR A CA 1
ATOM 497 C C . THR A 1 70 ? -2.857 -1.104 0.756 1 98.94 70 THR A C 1
ATOM 499 O O . THR A 1 70 ? -2.328 -1.549 1.776 1 98.94 70 THR A O 1
ATOM 502 N N . THR A 1 71 ? -2.408 -1.396 -0.392 1 98.94 71 THR A N 1
ATOM 503 C CA . THR A 1 71 ? -1.22 -2.219 -0.579 1 98.94 71 THR A CA 1
ATOM 504 C C . THR A 1 71 ? -0.456 -1.791 -1.828 1 98.94 71 THR A C 1
ATOM 506 O O . THR A 1 71 ? -1.05 -1.602 -2.891 1 98.94 71 THR A O 1
ATOM 509 N N . TYR A 1 72 ? 0.8 -1.636 -1.646 1 98.88 72 TYR A N 1
ATOM 510 C CA . TYR A 1 72 ? 1.685 -1.264 -2.744 1 98.88 72 TYR A CA 1
ATOM 511 C C . TYR A 1 72 ? 2.307 -2.498 -3.387 1 98.88 72 TYR A C 1
ATOM 513 O O . TYR A 1 72 ? 2.518 -2.535 -4.602 1 98.88 72 TYR A O 1
ATOM 521 N N . SER A 1 73 ? 2.594 -3.512 -2.582 1 98.94 73 SER A N 1
ATOM 522 C CA . SER A 1 73 ? 3.262 -4.711 -3.074 1 98.94 73 SER A CA 1
ATOM 523 C C . SER A 1 73 ? 2.355 -5.504 -4.008 1 98.94 73 SER A C 1
ATOM 525 O O . SER A 1 73 ? 2.805 -6.004 -5.043 1 98.94 73 SER A O 1
ATOM 527 N N . THR A 1 74 ? 1.055 -5.668 -3.611 1 98.75 74 THR A N 1
ATOM 528 C CA . THR A 1 74 ? 0.123 -6.371 -4.488 1 98.75 74 THR A CA 1
ATOM 529 C C . THR A 1 74 ? -0.051 -5.621 -5.805 1 98.75 74 THR A C 1
ATOM 531 O O . THR A 1 74 ? -0.093 -6.238 -6.871 1 98.75 74 THR A O 1
ATOM 534 N N . PHE A 1 75 ? -0.175 -4.289 -5.703 1 98.62 75 PHE A N 1
ATOM 535 C CA . PHE A 1 75 ? -0.23 -3.467 -6.906 1 98.62 75 PHE A CA 1
ATOM 536 C C . PHE A 1 75 ? 0.956 -3.758 -7.816 1 98.62 75 PHE A C 1
ATOM 538 O O . PHE A 1 75 ? 0.788 -3.943 -9.023 1 98.62 75 PHE A O 1
ATOM 545 N N . ALA A 1 76 ? 2.164 -3.828 -7.285 1 98.81 76 ALA A N 1
ATOM 546 C CA . ALA A 1 76 ? 3.379 -4.066 -8.062 1 98.81 76 ALA A CA 1
ATOM 547 C C . ALA A 1 76 ? 3.387 -5.477 -8.648 1 98.81 76 ALA A C 1
ATOM 549 O O . ALA A 1 76 ? 3.676 -5.66 -9.836 1 98.81 76 ALA A O 1
ATOM 550 N N . VAL A 1 77 ? 3.078 -6.484 -7.844 1 98.5 77 VAL A N 1
ATOM 551 C CA . VAL A 1 77 ? 3.133 -7.875 -8.273 1 98.5 77 VAL A CA 1
ATOM 552 C C . VAL A 1 77 ? 2.07 -8.125 -9.344 1 98.5 77 VAL A C 1
ATOM 554 O O . VAL A 1 77 ? 2.309 -8.859 -10.305 1 98.5 77 VAL A O 1
ATOM 557 N N . GLU A 1 78 ? 0.864 -7.566 -9.156 1 98.31 78 GLU A N 1
ATOM 558 C CA . GLU A 1 78 ? -0.18 -7.707 -10.164 1 98.31 78 GLU A CA 1
ATOM 559 C C . GLU A 1 78 ? 0.227 -7.035 -11.477 1 98.31 78 GLU A C 1
ATOM 561 O O . GLU A 1 78 ? -0.065 -7.547 -12.562 1 98.31 78 GLU A O 1
ATOM 566 N N . SER A 1 79 ? 0.815 -5.848 -11.383 1 98.12 79 SER A N 1
ATOM 567 C CA . SER A 1 79 ? 1.302 -5.16 -12.57 1 98.12 79 SER A 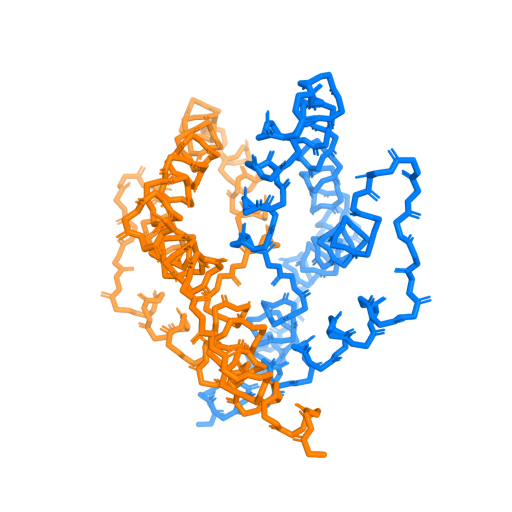CA 1
ATOM 568 C C . SER A 1 79 ? 2.311 -6.016 -13.328 1 98.12 79 SER A C 1
ATOM 570 O O . SER A 1 79 ? 2.223 -6.148 -14.555 1 98.12 79 SER A O 1
ATOM 572 N N . VAL A 1 80 ? 3.271 -6.559 -12.586 1 97.69 80 VAL A N 1
ATOM 573 C CA . VAL A 1 80 ? 4.289 -7.418 -13.18 1 97.69 80 VAL A CA 1
ATOM 574 C C . VAL A 1 80 ? 3.637 -8.68 -13.742 1 97.69 80 VAL A C 1
ATOM 576 O O . VAL A 1 80 ? 4.039 -9.18 -14.789 1 97.69 80 VAL A O 1
ATOM 579 N N . GLY A 1 81 ? 2.656 -9.141 -12.977 1 96.69 81 GLY A N 1
ATOM 580 C CA . GLY A 1 81 ? 1.926 -10.312 -13.438 1 96.69 81 GLY A CA 1
ATOM 581 C C . GLY A 1 81 ? 1.236 -10.102 -14.773 1 96.69 81 GLY A C 1
ATOM 582 O O . GLY A 1 81 ? 1.253 -10.984 -15.633 1 96.69 81 GLY A O 1
ATOM 583 N N . LEU A 1 82 ? 0.601 -8.992 -14.953 1 96 82 LEU A N 1
ATOM 584 C CA . LEU A 1 82 ? -0.044 -8.648 -16.219 1 96 82 LEU A CA 1
ATOM 585 C C . LEU A 1 82 ? 0.973 -8.617 -17.359 1 96 82 LEU A C 1
ATOM 587 O O . LEU A 1 82 ? 0.688 -9.07 -18.453 1 96 82 LEU A O 1
ATOM 591 N N . LEU A 1 83 ? 2.158 -8.125 -17.094 1 93.19 83 LEU A N 1
ATOM 592 C CA . LEU A 1 83 ? 3.211 -8.047 -18.094 1 93.19 83 LEU A CA 1
ATOM 593 C C . LEU A 1 83 ? 3.699 -9.445 -18.469 1 93.19 83 LEU A C 1
ATOM 595 O O . LEU A 1 83 ? 4.012 -9.703 -19.641 1 93.19 83 LEU A O 1
ATOM 599 N N . ARG A 1 84 ? 3.752 -10.242 -17.5 1 89.44 84 ARG A N 1
ATOM 600 C CA . ARG A 1 84 ? 4.27 -11.586 -17.688 1 89.44 84 ARG A CA 1
ATOM 601 C C . ARG A 1 84 ? 3.344 -12.406 -18.594 1 89.44 84 ARG A C 1
ATOM 603 O O . ARG A 1 84 ? 3.799 -13.281 -19.328 1 89.44 84 ARG A O 1
ATOM 610 N N . ILE A 1 85 ? 2.072 -12.172 -18.562 1 88.56 85 ILE A N 1
ATOM 611 C CA . ILE A 1 85 ? 1.14 -12.93 -19.391 1 88.56 85 ILE A CA 1
ATOM 612 C C . ILE A 1 85 ? 0.845 -12.164 -20.672 1 88.56 85 ILE A C 1
ATOM 614 O O . ILE A 1 85 ? -0.224 -12.32 -21.266 1 88.56 85 ILE A O 1
ATOM 618 N N . ARG A 1 86 ? 1.658 -11.227 -21.062 1 87.75 86 ARG A N 1
ATOM 619 C CA . ARG A 1 86 ? 1.702 -10.516 -22.344 1 87.75 86 ARG A CA 1
ATOM 620 C C . ARG A 1 86 ? 0.542 -9.539 -22.453 1 87.75 86 ARG A C 1
ATOM 622 O O . ARG A 1 86 ? -0.08 -9.43 -23.516 1 87.75 86 ARG A O 1
ATOM 629 N N . ARG A 1 87 ? 0.197 -9.023 -21.406 1 89.44 87 ARG A N 1
ATOM 630 C CA . ARG A 1 87 ? -0.802 -7.961 -21.406 1 89.44 87 ARG A CA 1
ATOM 631 C C . ARG A 1 87 ? -0.177 -6.625 -21.031 1 89.44 87 ARG A C 1
ATOM 633 O O . ARG A 1 87 ?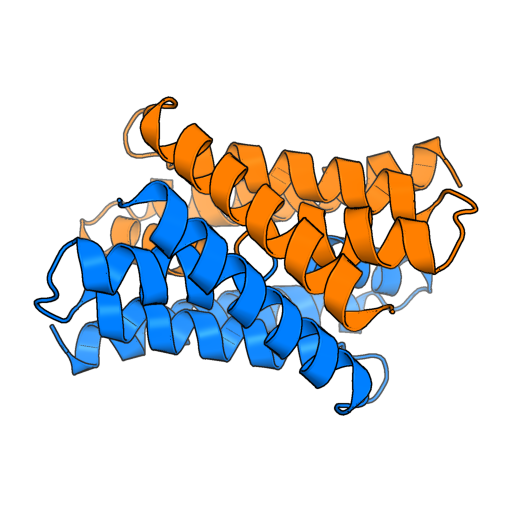 -0.5 -6.055 -19.984 1 89.44 87 ARG A O 1
ATOM 640 N N . ALA A 1 88 ? 0.579 -6.172 -22 1 90.81 88 ALA A N 1
ATOM 641 C CA . ALA A 1 88 ? 1.364 -4.969 -21.719 1 90.81 88 ALA A CA 1
ATOM 642 C C . ALA A 1 88 ? 0.463 -3.746 -21.594 1 90.81 88 ALA A C 1
ATOM 644 O O . ALA A 1 88 ? 0.637 -2.939 -20.672 1 90.81 88 ALA A O 1
ATOM 645 N N . LEU A 1 89 ? -0.469 -3.623 -22.5 1 91.88 89 LEU A N 1
ATOM 646 C CA . LEU A 1 89 ? -1.319 -2.439 -22.484 1 91.88 89 LEU A CA 1
ATOM 647 C C . LEU A 1 89 ? -2.162 -2.4 -21.203 1 91.88 89 LEU A C 1
ATOM 649 O O . LEU A 1 89 ? -2.182 -1.391 -20.5 1 91.88 89 LEU A O 1
ATOM 653 N N . PRO A 1 90 ? -2.791 -3.51 -20.812 1 93.75 90 PRO A N 1
ATOM 654 C CA . PRO A 1 90 ? -3.514 -3.512 -19.547 1 93.75 90 PRO A CA 1
ATOM 655 C C . PRO A 1 90 ? -2.611 -3.201 -18.359 1 93.75 90 PRO A C 1
ATOM 657 O O . PRO A 1 90 ? -3.043 -2.543 -17.406 1 93.75 90 PRO A O 1
ATOM 660 N N . SER A 1 91 ? -1.438 -3.754 -18.344 1 96.75 91 SER A N 1
ATOM 661 C CA . SER A 1 91 ? -0.5 -3.469 -17.266 1 96.75 91 SER A CA 1
ATOM 662 C C . SER A 1 91 ? -0.208 -1.975 -17.156 1 96.75 91 SER A C 1
ATOM 664 O O . SER A 1 91 ? -0.243 -1.401 -16.062 1 96.75 91 SER A O 1
ATOM 666 N N . VAL A 1 92 ? 0.099 -1.369 -18.281 1 95.94 92 VAL A N 1
ATOM 667 C CA . VAL A 1 92 ? 0.408 0.057 -18.312 1 95.94 92 VAL A CA 1
ATOM 668 C C . VAL A 1 92 ? -0.815 0.861 -17.875 1 95.94 92 VAL A C 1
ATOM 670 O O . VAL A 1 92 ? -0.694 1.822 -17.109 1 95.94 92 VAL A O 1
ATOM 673 N N . VAL A 1 93 ? -1.951 0.566 -18.359 1 96.56 93 VAL A N 1
ATOM 674 C CA . VAL A 1 93 ? -3.188 1.246 -18 1 96.56 93 VAL A CA 1
ATOM 675 C C . VAL A 1 93 ? -3.428 1.102 -16.5 1 96.56 93 VAL A C 1
ATOM 677 O O . VAL A 1 93 ? -3.822 2.061 -15.828 1 96.56 93 VAL A O 1
ATOM 680 N N . TYR A 1 94 ? -3.205 -0.09 -15.961 1 97.81 94 TYR A N 1
ATOM 681 C CA . TYR A 1 94 ? -3.385 -0.358 -14.539 1 97.81 94 TYR A CA 1
ATOM 682 C C . TYR A 1 94 ? -2.467 0.522 -13.703 1 97.81 94 TYR A C 1
ATOM 684 O O . TYR A 1 94 ? -2.906 1.133 -12.719 1 97.81 94 TYR A O 1
ATOM 692 N N . VAL A 1 95 ? -1.234 0.601 -14.109 1 98.31 95 VAL A N 1
ATOM 693 C CA . VAL A 1 95 ? -0.25 1.387 -13.375 1 98.31 95 VAL A CA 1
ATOM 694 C C . VAL A 1 95 ? -0.613 2.869 -13.445 1 98.31 95 VAL A C 1
ATOM 696 O O . VAL A 1 95 ? -0.7 3.543 -12.414 1 98.31 95 VAL A O 1
ATOM 699 N N . VAL A 1 96 ? -0.867 3.365 -14.602 1 98.12 96 VAL A N 1
ATOM 700 C CA . VAL A 1 96 ? -1.125 4.785 -14.82 1 98.12 96 VAL A CA 1
ATOM 701 C C . VAL A 1 96 ? -2.443 5.176 -14.156 1 98.12 96 VAL A C 1
ATOM 703 O O . VAL A 1 96 ? -2.523 6.199 -13.477 1 98.12 96 VAL A O 1
ATOM 706 N N . ALA A 1 97 ? -3.477 4.391 -14.375 1 98.31 97 ALA A N 1
ATOM 707 C CA . ALA A 1 97 ? -4.781 4.676 -13.789 1 98.31 97 ALA A CA 1
ATOM 708 C C . ALA A 1 97 ? -4.715 4.641 -12.266 1 98.31 97 ALA A C 1
ATOM 710 O O . ALA A 1 97 ? -5.348 5.457 -11.594 1 98.31 97 ALA A O 1
ATOM 711 N N . SER A 1 98 ? -3.98 3.633 -11.719 1 98.75 98 SER A N 1
ATOM 712 C CA . SER A 1 98 ? -3.855 3.516 -10.273 1 98.75 98 SER A CA 1
ATOM 713 C C . SER A 1 98 ? -3.143 4.727 -9.68 1 98.75 98 SER A C 1
ATOM 715 O O . SER A 1 98 ? -3.586 5.285 -8.672 1 98.75 98 SER A O 1
ATOM 717 N N . VAL A 1 99 ? -2.033 5.133 -10.297 1 98.75 99 VAL A N 1
ATOM 718 C CA . VAL A 1 99 ? -1.271 6.27 -9.789 1 98.75 99 VAL A CA 1
ATOM 719 C C . VAL A 1 99 ? -2.102 7.543 -9.906 1 98.75 99 VAL A C 1
ATOM 721 O O . VAL A 1 99 ? -2.24 8.297 -8.945 1 98.75 99 VAL A O 1
ATOM 724 N N . ALA A 1 100 ? -2.709 7.789 -11.062 1 98.69 100 ALA A N 1
ATOM 725 C CA . ALA A 1 100 ? -3.506 8.992 -11.297 1 98.69 100 ALA A CA 1
ATOM 726 C C . ALA A 1 100 ? -4.707 9.047 -10.359 1 98.69 100 ALA A C 1
ATOM 728 O O . ALA A 1 100 ? -4.973 10.07 -9.734 1 98.69 100 ALA A O 1
ATOM 729 N N . ALA A 1 101 ? -5.453 7.98 -10.281 1 98.88 101 ALA A N 1
ATOM 730 C CA . ALA A 1 101 ? -6.652 7.938 -9.445 1 98.88 101 ALA A CA 1
ATOM 731 C C . ALA A 1 101 ? -6.293 8.055 -7.969 1 98.88 101 ALA A C 1
ATOM 733 O O . ALA A 1 101 ? -7.008 8.703 -7.203 1 98.88 101 ALA A O 1
ATOM 734 N N . GLY A 1 102 ? -5.191 7.348 -7.539 1 98.88 102 GLY A N 1
ATOM 735 C CA . GLY A 1 102 ? -4.746 7.449 -6.16 1 98.88 102 GLY A CA 1
ATOM 736 C C . GLY A 1 102 ? -4.363 8.859 -5.758 1 98.88 102 GLY A C 1
ATOM 737 O O . GLY A 1 102 ? -4.77 9.344 -4.699 1 98.88 102 GLY A O 1
ATOM 738 N N . LEU A 1 103 ? -3.574 9.508 -6.594 1 98.75 103 LEU A N 1
ATOM 739 C CA . LEU A 1 103 ? -3.154 10.883 -6.32 1 98.75 103 LEU A CA 1
ATOM 740 C C . LEU A 1 103 ? -4.352 11.82 -6.301 1 98.75 103 LEU A C 1
ATOM 742 O O . LEU A 1 103 ? -4.453 12.695 -5.434 1 98.75 103 LEU A O 1
ATOM 746 N N . ALA A 1 104 ? -5.246 11.68 -7.258 1 98.81 104 ALA A N 1
ATOM 747 C CA . ALA A 1 104 ? -6.445 12.516 -7.324 1 98.81 104 ALA A CA 1
ATOM 748 C C . ALA A 1 104 ? -7.316 12.32 -6.086 1 98.81 104 ALA A C 1
ATOM 750 O O . ALA A 1 104 ? -7.84 13.289 -5.531 1 98.81 104 ALA A O 1
ATOM 751 N N . ALA A 1 105 ? -7.504 11.094 -5.684 1 98.94 105 ALA A N 1
ATOM 752 C CA . ALA A 1 105 ? -8.32 10.781 -4.512 1 98.94 105 ALA A CA 1
ATOM 753 C C . ALA A 1 105 ? -7.707 11.367 -3.244 1 98.94 105 ALA A C 1
ATOM 755 O O . ALA A 1 105 ? -8.414 11.93 -2.408 1 98.94 105 ALA A O 1
ATOM 756 N N . ALA A 1 106 ? -6.395 11.172 -3.086 1 98.81 106 ALA A N 1
ATOM 757 C CA . ALA A 1 106 ? -5.699 11.75 -1.937 1 98.81 106 ALA A CA 1
ATOM 758 C C . ALA A 1 106 ? -5.859 13.266 -1.899 1 98.81 106 ALA A C 1
ATOM 760 O O . ALA A 1 106 ? -6.129 13.844 -0.842 1 98.81 106 ALA A O 1
ATOM 761 N N . TRP A 1 107 ? -5.648 13.883 -3.035 1 98.5 107 TRP A N 1
ATOM 762 C CA . TRP A 1 107 ? -5.766 15.328 -3.146 1 98.5 107 TRP A CA 1
ATOM 763 C C . TRP A 1 107 ? -7.188 15.789 -2.828 1 98.5 107 TRP A C 1
ATOM 765 O O . TRP A 1 107 ? -7.387 16.734 -2.074 1 98.5 107 TRP A O 1
ATOM 775 N N . LEU A 1 108 ? -8.164 15.133 -3.451 1 98.69 108 LEU A N 1
ATOM 776 C CA . LEU A 1 108 ? -9.57 15.477 -3.23 1 98.69 108 LEU A CA 1
ATOM 777 C C . LEU A 1 108 ? -9.938 15.336 -1.757 1 98.69 108 LEU A C 1
ATOM 779 O O . LEU A 1 108 ? -10.625 16.203 -1.201 1 98.69 108 LEU A O 1
ATOM 783 N N . GLY A 1 109 ? -9.562 14.195 -1.114 1 98.75 109 GLY A N 1
ATOM 784 C CA . GLY A 1 109 ? -9.82 14.016 0.306 1 98.75 109 GLY A CA 1
ATOM 785 C C . GLY A 1 109 ? -9.258 15.133 1.159 1 98.75 109 GLY A C 1
ATOM 786 O O . GLY A 1 109 ? -9.969 15.711 1.984 1 98.75 109 GLY A O 1
ATOM 787 N N . PHE A 1 110 ? -8.055 15.438 0.941 1 98.19 110 PHE A N 1
ATOM 788 C CA . PHE A 1 110 ? -7.406 16.5 1.699 1 98.19 110 PHE A CA 1
ATOM 789 C C . PHE A 1 110 ? -8.133 17.828 1.499 1 98.19 110 PHE A C 1
ATOM 791 O O . PHE A 1 110 ? -8.352 18.578 2.457 1 98.19 110 PHE A O 1
ATOM 798 N N . ARG A 1 111 ? -8.484 18.156 0.279 1 97.62 111 ARG A N 1
ATOM 799 C CA . ARG A 1 111 ? -9.125 19.422 -0.051 1 97.62 111 ARG A CA 1
ATOM 800 C C . ARG A 1 111 ? -10.484 19.547 0.637 1 97.62 111 ARG A C 1
ATOM 802 O O . ARG A 1 111 ? -10.922 20.656 0.968 1 97.62 111 ARG A O 1
ATOM 809 N N . LEU A 1 112 ? -11.148 18.469 0.885 1 98.12 112 LEU A N 1
ATOM 810 C CA . LEU A 1 112 ? -12.5 18.469 1.438 1 98.12 112 LEU A CA 1
ATOM 811 C C . LEU A 1 112 ? -12.469 18.766 2.936 1 98.12 112 LEU A C 1
ATOM 813 O O . LEU A 1 112 ? -13.477 19.188 3.506 1 98.12 112 LEU A O 1
ATOM 817 N N . THR A 1 113 ? -11.391 18.531 3.572 1 97.44 113 THR A N 1
ATOM 818 C CA . THR A 1 113 ? -11.398 18.672 5.023 1 97.44 113 THR A CA 1
ATOM 819 C C . THR A 1 113 ? -10.367 19.688 5.48 1 97.44 113 THR A C 1
ATOM 821 O O . THR A 1 113 ? -10.289 20.016 6.664 1 97.44 113 THR A O 1
ATOM 824 N N . SER A 1 114 ? -9.508 20.109 4.609 1 93.25 114 SER A N 1
ATOM 825 C CA . SER A 1 114 ? -8.516 21.109 4.973 1 93.25 114 SER A CA 1
ATOM 826 C C . SER A 1 114 ? -9.031 22.516 4.719 1 93.25 114 SER A C 1
ATOM 828 O O . SER A 1 114 ? -9.914 22.719 3.885 1 93.25 114 SER A O 1
ATOM 830 N N . MET B 1 1 ? -9.961 -19.703 9.414 1 94.62 1 MET B N 1
ATOM 831 C CA . MET B 1 1 ? -8.539 -19.75 9.719 1 94.62 1 MET B CA 1
ATOM 832 C C . MET B 1 1 ? -7.754 -18.766 8.859 1 94.62 1 MET B C 1
ATOM 834 O O . MET B 1 1 ? -6.926 -18.016 9.36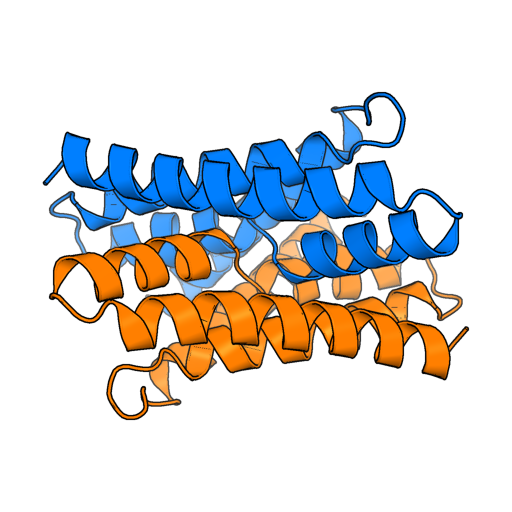7 1 94.62 1 MET B O 1
ATOM 838 N N . THR B 1 2 ? -8.148 -18.5 7.637 1 97.06 2 THR B N 1
ATOM 839 C CA . THR B 1 2 ? -7.418 -17.641 6.719 1 97.06 2 THR B CA 1
ATOM 840 C C . THR B 1 2 ? -7.547 -16.172 7.129 1 97.06 2 THR B C 1
ATOM 842 O O . THR B 1 2 ? -6.551 -15.445 7.172 1 97.06 2 THR B O 1
ATOM 845 N N . VAL B 1 3 ? -8.727 -15.781 7.551 1 98.06 3 VAL B N 1
ATOM 846 C CA . VAL B 1 3 ? -8.984 -14.398 7.922 1 98.06 3 VAL B CA 1
ATOM 847 C C . VAL B 1 3 ? -8.141 -14.016 9.133 1 98.06 3 VAL B C 1
ATOM 849 O O . VAL B 1 3 ? -7.602 -12.906 9.203 1 98.06 3 VAL B O 1
ATOM 852 N N . LEU B 1 4 ? -8.031 -14.891 10.047 1 98.5 4 LEU B N 1
ATOM 853 C CA . LEU B 1 4 ? -7.246 -14.633 11.25 1 98.5 4 LEU B CA 1
ATOM 854 C C . LEU B 1 4 ? -5.766 -14.484 10.914 1 98.5 4 LEU B C 1
ATOM 856 O O . LEU B 1 4 ? -5.066 -13.664 11.516 1 98.5 4 LEU B O 1
ATOM 860 N N . LEU B 1 5 ? -5.27 -15.289 10.016 1 98.81 5 LEU B N 1
ATOM 861 C CA . LEU B 1 5 ? -3.877 -15.211 9.586 1 98.81 5 LEU B CA 1
ATOM 862 C C . LEU B 1 5 ? -3.609 -13.898 8.852 1 98.81 5 LEU B C 1
ATOM 864 O O . LEU B 1 5 ? -2.562 -13.281 9.047 1 98.81 5 LEU B O 1
ATOM 868 N N . VAL B 1 6 ? -4.551 -13.461 8.031 1 98.88 6 VAL B N 1
ATOM 869 C CA . VAL B 1 6 ? -4.453 -12.188 7.316 1 98.88 6 VAL B CA 1
ATOM 870 C C . VAL B 1 6 ? -4.441 -11.039 8.32 1 98.88 6 VAL B C 1
ATOM 872 O O . VAL B 1 6 ? -3.633 -10.109 8.203 1 98.88 6 VAL B O 1
ATOM 875 N N . ALA B 1 7 ? -5.328 -11.18 9.289 1 98.94 7 ALA B N 1
ATOM 876 C CA . ALA B 1 7 ? -5.41 -10.148 10.312 1 98.94 7 ALA B CA 1
ATOM 877 C C . ALA B 1 7 ? -4.113 -10.062 11.117 1 98.94 7 ALA B C 1
ATOM 879 O O . ALA B 1 7 ? -3.617 -8.969 11.398 1 98.94 7 ALA B O 1
ATOM 880 N N . LEU B 1 8 ? -3.607 -11.141 11.523 1 98.81 8 LEU B N 1
ATOM 881 C CA . LEU B 1 8 ? -2.361 -11.195 12.281 1 98.81 8 LEU B CA 1
ATOM 882 C C . LEU B 1 8 ? -1.2 -10.648 11.461 1 98.81 8 LEU B C 1
ATOM 884 O O . LEU B 1 8 ? -0.403 -9.852 11.953 1 98.81 8 LEU B O 1
ATOM 888 N N . GLY B 1 9 ? -1.062 -11.133 10.266 1 98.94 9 GLY B N 1
ATOM 889 C CA . GLY B 1 9 ? -0.041 -10.602 9.375 1 98.94 9 GLY B CA 1
ATOM 890 C C . GLY B 1 9 ? -0.164 -9.109 9.148 1 98.94 9 GLY B C 1
ATOM 891 O O . GLY B 1 9 ? 0.835 -8.391 9.172 1 98.94 9 GLY B O 1
ATOM 892 N N . GLY B 1 10 ? -1.421 -8.672 8.883 1 98.94 10 GLY B N 1
ATOM 893 C CA . GLY B 1 10 ? -1.669 -7.246 8.703 1 98.94 10 GLY B CA 1
ATOM 894 C C . GLY B 1 10 ? -1.255 -6.414 9.898 1 98.94 10 GLY B C 1
ATOM 895 O O . GLY B 1 10 ? -0.683 -5.336 9.742 1 98.94 10 GLY B O 1
ATOM 896 N N . ALA B 1 11 ? -1.577 -6.895 11.078 1 98.88 11 ALA B N 1
ATOM 897 C CA . ALA B 1 11 ? -1.189 -6.211 12.305 1 98.88 11 ALA B CA 1
ATOM 898 C C . ALA B 1 11 ? 0.329 -6.105 12.422 1 98.88 11 ALA B C 1
ATOM 900 O O . ALA B 1 11 ? 0.862 -5.047 12.75 1 98.88 11 ALA B O 1
ATOM 901 N N . LEU B 1 12 ? 1.003 -7.168 12.188 1 98.88 12 LEU B N 1
ATOM 902 C CA . LEU B 1 12 ? 2.459 -7.195 12.273 1 98.88 12 LEU B CA 1
ATOM 903 C C . LEU B 1 12 ? 3.084 -6.309 11.203 1 98.88 12 LEU B C 1
ATOM 905 O O . LEU B 1 12 ? 4.043 -5.582 11.469 1 98.88 12 LEU B O 1
ATOM 909 N N . GLY B 1 13 ? 2.561 -6.41 9.977 1 98.94 13 GLY B N 1
ATOM 910 C CA . GLY B 1 13 ? 3.043 -5.562 8.898 1 98.94 13 GLY B CA 1
ATOM 911 C C . GLY B 1 13 ? 2.867 -4.082 9.172 1 98.94 13 GLY B C 1
ATOM 912 O O . GLY B 1 13 ? 3.801 -3.297 9.008 1 98.94 13 GLY B O 1
ATOM 913 N N . ALA B 1 14 ? 1.722 -3.758 9.617 1 98.94 14 ALA B N 1
ATOM 914 C CA . ALA B 1 14 ? 1.421 -2.363 9.922 1 98.94 14 ALA B CA 1
ATOM 915 C C . ALA B 1 14 ? 2.328 -1.84 11.031 1 98.94 14 ALA B C 1
ATOM 917 O O . ALA B 1 14 ? 2.77 -0.688 10.992 1 98.94 14 ALA B O 1
ATOM 918 N N . THR B 1 15 ? 2.521 -2.621 12.031 1 98.88 15 THR B N 1
ATOM 919 C CA . THR B 1 15 ? 3.385 -2.24 13.141 1 98.88 15 THR B CA 1
ATOM 920 C C . THR B 1 15 ? 4.816 -2.021 12.664 1 98.88 15 THR B C 1
ATOM 922 O O . THR B 1 15 ? 5.469 -1.05 13.055 1 98.88 15 THR B O 1
ATOM 925 N N . THR B 1 16 ? 5.344 -2.918 11.875 1 98.94 16 THR B N 1
ATOM 926 C CA . THR B 1 16 ? 6.684 -2.777 11.312 1 98.94 16 THR B CA 1
ATOM 927 C C . THR B 1 16 ? 6.785 -1.509 10.469 1 98.94 16 THR B C 1
ATOM 929 O O . THR B 1 16 ? 7.77 -0.77 10.57 1 98.94 16 THR B O 1
ATOM 932 N N . ARG B 1 17 ? 5.781 -1.302 9.633 1 98.88 17 ARG B N 1
ATOM 933 C CA . ARG B 1 17 ? 5.73 -0.082 8.836 1 98.88 17 ARG B CA 1
ATOM 934 C C . ARG B 1 17 ? 5.773 1.157 9.727 1 98.88 17 ARG B C 1
ATOM 936 O O . ARG B 1 17 ? 6.535 2.092 9.453 1 98.88 17 ARG B O 1
ATOM 943 N N . TYR B 1 18 ? 4.98 1.179 10.727 1 98.69 18 TYR B N 1
ATOM 944 C CA . TYR B 1 18 ? 4.902 2.311 11.641 1 98.69 18 TYR B CA 1
ATOM 945 C C . TYR B 1 18 ? 6.25 2.564 12.312 1 98.69 18 TYR B C 1
ATOM 947 O O . TYR B 1 18 ? 6.711 3.707 12.375 1 98.69 18 TYR B O 1
ATOM 955 N N . LEU B 1 19 ? 6.816 1.496 12.789 1 98.62 19 LEU B N 1
ATOM 956 C CA . LEU B 1 19 ? 8.102 1.623 13.469 1 98.62 19 LEU B CA 1
ATOM 957 C C . LEU B 1 19 ? 9.188 2.072 12.492 1 98.62 19 LEU B C 1
ATOM 959 O O . LEU B 1 19 ? 10.086 2.824 12.867 1 98.62 19 LEU B O 1
ATOM 963 N N . THR B 1 20 ? 9.18 1.596 11.281 1 98.62 20 THR B N 1
ATOM 964 C CA . THR B 1 20 ? 10.125 2.078 10.281 1 98.62 20 THR B CA 1
ATOM 965 C C . THR B 1 20 ? 9.961 3.582 10.07 1 98.62 20 THR B C 1
ATOM 967 O O . THR B 1 20 ? 10.953 4.305 9.961 1 98.62 20 THR B O 1
ATOM 970 N N . GLY B 1 21 ? 8.711 4.047 10 1 97.75 21 GLY B N 1
ATOM 971 C CA . GLY B 1 21 ? 8.453 5.473 9.859 1 97.75 21 GLY B CA 1
ATOM 972 C C . GLY B 1 21 ? 8.938 6.285 11.039 1 97.75 21 GLY B C 1
ATOM 973 O O . GLY B 1 21 ? 9.32 7.449 10.883 1 97.75 21 GLY B O 1
ATOM 974 N N . ARG B 1 22 ? 8.922 5.629 12.219 1 96.25 22 ARG B N 1
ATOM 975 C CA . ARG B 1 22 ? 9.336 6.309 13.445 1 96.25 22 ARG B CA 1
ATOM 976 C C . ARG B 1 22 ? 10.852 6.43 13.523 1 96.25 22 ARG B C 1
ATOM 978 O O . ARG B 1 22 ? 11.375 7.414 14.047 1 96.25 22 ARG B O 1
ATOM 985 N N . TYR B 1 23 ? 11.586 5.48 12.891 1 97.25 23 TYR B N 1
ATOM 986 C CA . TYR B 1 23 ? 13.016 5.414 13.148 1 97.25 23 TYR B CA 1
ATOM 987 C C . TYR B 1 23 ? 13.812 5.766 11.891 1 97.25 23 TYR B C 1
ATOM 989 O O . TYR B 1 23 ? 15.023 5.984 11.961 1 97.25 23 TYR B O 1
ATOM 997 N N . VAL B 1 24 ? 13.234 5.82 10.766 1 97.12 24 VAL B N 1
ATOM 998 C CA . VAL B 1 24 ? 13.914 6.195 9.531 1 97.12 24 VAL B CA 1
ATOM 999 C C . VAL B 1 24 ? 13.492 7.609 9.125 1 97.12 24 VAL B C 1
ATOM 1001 O O . VAL B 1 24 ? 12.32 7.863 8.844 1 97.12 24 VAL B O 1
ATOM 1004 N N . ASP B 1 25 ? 14.484 8.445 9.023 1 93.62 25 ASP B N 1
ATOM 1005 C CA . ASP B 1 25 ? 14.211 9.852 8.711 1 93.62 25 ASP B CA 1
ATOM 1006 C C . ASP B 1 25 ? 14.062 10.055 7.203 1 93.62 25 ASP B C 1
ATOM 1008 O O . ASP B 1 25 ? 14.672 9.336 6.41 1 93.62 25 ASP B O 1
ATOM 1012 N N . SER B 1 26 ? 13.25 11.078 6.883 1 92.56 26 SER B N 1
ATOM 1013 C CA . SER B 1 26 ? 13.242 11.531 5.496 1 92.56 26 SER B CA 1
ATOM 1014 C C . SER B 1 26 ? 14.586 12.125 5.098 1 92.56 26 SER B C 1
ATOM 1016 O O . SER B 1 26 ? 15.359 12.555 5.953 1 92.56 26 SER B O 1
ATOM 1018 N N . TYR B 1 27 ? 14.922 12.008 3.855 1 90.06 27 TYR B N 1
ATOM 1019 C CA . TYR B 1 27 ? 16.125 12.625 3.303 1 90.06 27 TYR B CA 1
ATOM 1020 C C . TYR B 1 27 ? 15.758 13.711 2.291 1 90.06 27 TYR B C 1
ATOM 1022 O O . TYR B 1 27 ? 15.141 13.422 1.26 1 90.06 27 TYR B O 1
ATOM 1030 N N . ARG B 1 28 ? 16.141 15.016 2.531 1 89.31 28 ARG B N 1
ATOM 1031 C CA . ARG B 1 28 ? 15.852 16.141 1.662 1 89.31 28 ARG B CA 1
ATOM 1032 C C . ARG B 1 28 ? 14.383 16.141 1.241 1 89.31 28 ARG B C 1
ATOM 1034 O O . ARG B 1 28 ? 14.078 16.219 0.051 1 89.31 28 ARG B O 1
ATOM 1041 N N . SER B 1 29 ? 13.516 15.867 2.105 1 87.88 29 SER B N 1
ATOM 1042 C CA . SER B 1 29 ? 12.062 15.875 1.94 1 87.88 29 SER B CA 1
ATOM 1043 C C . SER B 1 29 ? 11.578 14.602 1.262 1 87.88 29 SER B C 1
ATOM 1045 O O . SER B 1 29 ? 10.375 14.414 1.073 1 87.88 29 SER B O 1
ATOM 1047 N N . PHE B 1 30 ? 12.5 13.719 0.853 1 93.75 30 PHE B N 1
ATOM 1048 C CA . PHE B 1 30 ? 12.133 12.43 0.279 1 93.75 30 PHE B CA 1
ATOM 1049 C C . PHE B 1 30 ? 11.633 11.477 1.359 1 93.75 30 PHE B C 1
ATOM 1051 O O . PHE B 1 30 ? 12.32 11.25 2.357 1 93.75 30 PHE B O 1
ATOM 1058 N N . PRO B 1 31 ? 10.414 10.891 1.171 1 97.38 31 PRO B N 1
ATOM 1059 C CA . PRO B 1 31 ? 9.875 9.953 2.16 1 97.38 31 PRO B CA 1
ATOM 1060 C C . PRO B 1 31 ? 10.562 8.594 2.133 1 97.38 31 PRO B C 1
ATOM 1062 O O . PRO B 1 31 ? 10.016 7.629 1.598 1 97.38 31 PRO B O 1
ATOM 1065 N N . VAL B 1 32 ? 11.641 8.477 2.793 1 98.06 32 VAL B N 1
ATOM 1066 C CA . VAL B 1 32 ? 12.539 7.328 2.705 1 98.06 32 VAL B CA 1
ATOM 1067 C C . VAL B 1 32 ? 11.883 6.113 3.352 1 98.06 32 VAL B C 1
ATOM 1069 O O . VAL B 1 32 ? 11.992 4.992 2.844 1 98.06 32 VAL B O 1
ATOM 1072 N N . ALA B 1 33 ? 11.219 6.309 4.512 1 98.62 33 ALA B N 1
ATOM 1073 C CA . ALA B 1 33 ? 10.625 5.195 5.25 1 98.62 33 ALA B CA 1
ATOM 1074 C C . ALA B 1 33 ? 9.586 4.461 4.406 1 98.62 33 ALA B C 1
ATOM 1076 O O . ALA B 1 33 ? 9.625 3.236 4.281 1 98.62 33 ALA B O 1
ATOM 1077 N N . THR B 1 34 ? 8.68 5.238 3.809 1 98.75 34 THR B N 1
ATOM 1078 C CA . THR B 1 34 ? 7.629 4.648 2.982 1 98.75 34 THR B CA 1
ATOM 1079 C C . THR B 1 34 ? 8.227 3.98 1.746 1 98.75 34 THR B C 1
ATOM 1081 O O . THR B 1 34 ? 7.816 2.883 1.367 1 98.75 34 THR B O 1
ATOM 1084 N N . PHE B 1 35 ? 9.156 4.625 1.181 1 98.81 35 PHE B N 1
ATOM 1085 C CA . PHE B 1 35 ? 9.844 4.074 0.021 1 98.81 35 PHE B CA 1
ATOM 1086 C C . PHE B 1 35 ? 10.469 2.723 0.353 1 98.81 35 PHE B C 1
ATOM 1088 O O . PHE B 1 35 ? 10.312 1.759 -0.401 1 98.81 35 PHE B O 1
ATOM 1095 N N . LEU B 1 36 ? 11.125 2.648 1.393 1 98.81 36 LEU B N 1
ATOM 1096 C CA . LEU B 1 36 ? 11.836 1.444 1.801 1 98.81 36 LEU B CA 1
ATOM 1097 C C . LEU B 1 36 ? 10.867 0.296 2.062 1 98.81 36 LEU B C 1
ATOM 1099 O O . LEU B 1 36 ? 11.078 -0.82 1.583 1 98.81 36 LEU B O 1
ATOM 1103 N N . VAL B 1 37 ? 9.82 0.497 2.818 1 98.88 37 VAL B N 1
ATOM 1104 C CA . VAL B 1 37 ? 8.914 -0.594 3.174 1 98.88 37 VAL B CA 1
ATOM 1105 C C . VAL B 1 37 ? 8.148 -1.058 1.937 1 98.88 37 VAL B C 1
ATOM 1107 O O . VAL B 1 37 ? 7.863 -2.248 1.787 1 98.88 37 VAL B O 1
ATOM 1110 N N . ASN B 1 38 ? 7.824 -0.098 1.066 1 98.94 38 ASN B N 1
ATOM 1111 C CA . ASN B 1 38 ? 7.129 -0.475 -0.16 1 98.94 38 ASN B CA 1
ATOM 1112 C C . ASN B 1 38 ? 8.023 -1.307 -1.077 1 98.94 38 ASN B C 1
ATOM 1114 O O . ASN B 1 38 ? 7.605 -2.355 -1.572 1 98.94 38 ASN B O 1
ATOM 1118 N N . VAL B 1 39 ? 9.219 -0.916 -1.23 1 98.94 39 VAL B N 1
ATOM 1119 C CA . VAL B 1 39 ? 10.133 -1.642 -2.113 1 98.94 39 VAL B CA 1
ATOM 1120 C C . VAL B 1 39 ? 10.477 -2.998 -1.501 1 98.94 39 VAL B C 1
ATOM 1122 O O . VAL B 1 39 ? 10.477 -4.016 -2.195 1 98.94 39 VAL B O 1
ATOM 1125 N N . ALA B 1 40 ? 10.758 -3.023 -0.254 1 98.94 40 ALA B N 1
ATOM 1126 C CA . ALA B 1 40 ? 11.039 -4.281 0.433 1 98.94 40 ALA B CA 1
ATOM 1127 C C . ALA B 1 40 ? 9.852 -5.23 0.349 1 98.94 40 ALA B C 1
ATOM 1129 O O . ALA B 1 40 ? 10.023 -6.43 0.1 1 98.94 40 ALA B O 1
ATOM 1130 N N . GLY B 1 41 ? 8.656 -4.68 0.617 1 98.94 41 GLY B N 1
ATOM 1131 C CA . GLY B 1 41 ? 7.453 -5.488 0.521 1 98.94 41 GLY B CA 1
ATOM 1132 C C . GLY B 1 41 ? 7.223 -6.055 -0.868 1 98.94 41 GLY B C 1
ATOM 1133 O O . GLY B 1 41 ? 6.754 -7.188 -1.013 1 98.94 41 GLY B O 1
ATOM 1134 N N . CYS B 1 42 ? 7.512 -5.281 -1.87 1 98.94 42 CYS B N 1
ATOM 1135 C CA . CYS B 1 42 ? 7.406 -5.766 -3.242 1 98.94 42 CYS B CA 1
ATOM 1136 C C . CYS B 1 42 ? 8.359 -6.934 -3.482 1 98.94 42 CYS B C 1
ATOM 1138 O O . CYS B 1 42 ? 7.984 -7.922 -4.121 1 98.94 42 CYS B O 1
ATOM 1140 N N . LEU B 1 43 ? 9.594 -6.785 -2.988 1 98.94 43 LEU B N 1
ATOM 1141 C CA . LEU B 1 43 ? 10.562 -7.859 -3.139 1 98.94 43 LEU B CA 1
ATOM 1142 C C . LEU B 1 43 ? 10.094 -9.125 -2.426 1 98.94 43 LEU B C 1
ATOM 1144 O O . LEU B 1 43 ? 10.148 -10.219 -2.992 1 98.94 43 LEU B O 1
ATOM 1148 N N . ILE B 1 44 ? 9.672 -8.992 -1.214 1 98.94 44 ILE B N 1
ATOM 1149 C CA . ILE B 1 44 ? 9.25 -10.133 -0.411 1 98.94 44 ILE B CA 1
ATOM 1150 C C . ILE B 1 44 ? 8.031 -10.789 -1.056 1 98.94 44 ILE B C 1
ATOM 1152 O O . ILE B 1 44 ? 7.984 -12.016 -1.215 1 98.94 44 ILE B O 1
ATOM 1156 N N . LEU B 1 45 ? 7.023 -9.977 -1.437 1 98.88 45 LEU B N 1
ATOM 1157 C CA . LEU B 1 45 ? 5.832 -10.555 -2.039 1 98.88 45 LEU B CA 1
ATOM 1158 C C . LEU B 1 45 ? 6.164 -11.219 -3.373 1 98.88 45 LEU B C 1
ATOM 1160 O O . LEU B 1 45 ? 5.582 -12.25 -3.723 1 98.88 45 LEU B O 1
ATOM 1164 N N . GLY B 1 46 ? 7.047 -10.578 -4.148 1 98.81 46 GLY B N 1
ATOM 1165 C CA . GLY B 1 46 ? 7.531 -11.227 -5.355 1 98.81 46 GLY B CA 1
ATOM 1166 C C . GLY B 1 46 ? 8.141 -12.594 -5.094 1 98.81 46 GLY B C 1
ATOM 1167 O O . GLY B 1 46 ? 7.824 -13.562 -5.781 1 98.81 46 GLY B O 1
ATOM 1168 N N . LEU B 1 47 ? 9.062 -12.688 -4.078 1 98.81 47 LEU B N 1
ATOM 1169 C CA . LEU B 1 47 ? 9.656 -13.961 -3.682 1 98.81 47 LEU B CA 1
ATOM 1170 C C . LEU B 1 47 ? 8.578 -14.984 -3.336 1 98.81 47 LEU B C 1
ATOM 1172 O O . LEU B 1 47 ? 8.641 -16.125 -3.779 1 98.81 47 LEU B O 1
ATOM 1176 N N . LEU B 1 48 ? 7.602 -14.562 -2.561 1 98.69 48 LEU B N 1
ATOM 1177 C CA . LEU B 1 48 ? 6.543 -15.453 -2.105 1 98.69 48 LEU B CA 1
ATOM 1178 C C . LEU B 1 48 ? 5.668 -15.898 -3.275 1 98.69 48 LEU B C 1
ATOM 1180 O O . LEU B 1 48 ? 5.164 -17.016 -3.285 1 98.69 48 LEU B O 1
ATOM 1184 N N . SER B 1 49 ? 5.457 -15 -4.246 1 97.38 49 SER B N 1
ATOM 1185 C CA . SER B 1 49 ? 4.59 -15.273 -5.387 1 97.38 49 SER B CA 1
ATOM 1186 C C . SER B 1 49 ? 5.219 -16.297 -6.32 1 97.38 49 SER B C 1
ATOM 1188 O O . SER B 1 49 ? 4.512 -16.969 -7.078 1 97.38 49 SER B O 1
ATOM 1190 N N . GLY B 1 50 ? 6.496 -16.328 -6.273 1 97.25 50 GLY B N 1
ATOM 1191 C CA . GLY B 1 50 ? 7.176 -17.297 -7.121 1 97.25 50 GLY B CA 1
ATOM 1192 C C . GLY B 1 50 ? 7.453 -18.609 -6.422 1 97.25 50 GLY B C 1
ATOM 1193 O O . GLY B 1 50 ? 7.766 -19.609 -7.07 1 97.25 50 GLY B O 1
ATOM 1194 N N . ALA B 1 51 ? 7.375 -18.625 -5.102 1 97.19 51 ALA B N 1
ATOM 1195 C CA . ALA B 1 51 ? 7.668 -19.812 -4.301 1 97.19 51 ALA B CA 1
ATOM 1196 C C . ALA B 1 51 ? 6.438 -20.703 -4.176 1 97.19 51 ALA B C 1
ATOM 1198 O O . ALA B 1 51 ? 5.312 -20.266 -4.422 1 97.19 51 ALA B O 1
ATOM 1199 N N . SER B 1 52 ? 6.547 -22 -3.973 1 94.81 52 SER B N 1
ATOM 1200 C CA . SER B 1 52 ? 5.449 -22.922 -3.684 1 94.81 52 SER B CA 1
ATOM 1201 C C . SER B 1 52 ? 5.129 -22.953 -2.191 1 94.81 52 SER B C 1
ATOM 1203 O O . SER B 1 52 ? 5.742 -23.703 -1.434 1 94.81 52 SER B O 1
ATOM 1205 N N . LEU B 1 53 ? 4.164 -22.062 -1.814 1 96.88 53 LEU B N 1
ATOM 1206 C CA . LEU B 1 53 ? 3.803 -21.953 -0.405 1 96.88 53 LEU B CA 1
ATOM 1207 C C . LEU B 1 53 ? 2.385 -22.453 -0.168 1 96.88 53 LEU B C 1
ATOM 1209 O O . LEU B 1 53 ? 1.559 -22.453 -1.084 1 96.88 53 LEU B O 1
ATOM 1213 N N . SER B 1 54 ? 2.178 -23 1.049 1 97.81 54 SER B N 1
ATOM 1214 C CA . SER B 1 54 ? 0.81 -23.312 1.434 1 97.81 54 SER B CA 1
ATOM 1215 C C . SER B 1 54 ? -0.077 -22.078 1.434 1 97.81 54 SER B C 1
ATOM 1217 O O . SER B 1 54 ? 0.417 -20.953 1.553 1 97.81 54 SER B O 1
ATOM 1219 N N . GLU B 1 55 ? -1.338 -22.203 1.341 1 96.69 55 GLU B N 1
ATOM 1220 C CA . GLU B 1 55 ? -2.303 -21.109 1.356 1 96.69 55 GLU B CA 1
ATOM 1221 C C . GLU B 1 55 ? -2.227 -20.328 2.664 1 96.69 55 GLU B C 1
ATOM 1223 O O . GLU B 1 55 ? -2.377 -19.109 2.67 1 96.69 55 GLU B O 1
ATOM 1228 N N . GLN B 1 56 ? -2.043 -21.094 3.717 1 97.56 56 GLN B N 1
ATOM 1229 C CA . GLN B 1 56 ? -2 -20.469 5.031 1 97.56 56 GLN B CA 1
ATOM 1230 C C . GLN B 1 56 ? -0.756 -19.594 5.184 1 97.56 56 GLN B C 1
ATOM 1232 O O . GLN B 1 56 ? -0.825 -18.5 5.742 1 97.56 56 GLN B O 1
ATOM 1237 N N . THR B 1 57 ? 0.344 -20.125 4.695 1 98.06 57 THR B N 1
ATOM 1238 C CA . THR B 1 57 ? 1.584 -19.359 4.762 1 98.06 57 THR B CA 1
ATOM 1239 C C . THR B 1 57 ? 1.484 -18.094 3.92 1 98.06 57 THR B C 1
ATOM 1241 O O . THR B 1 57 ? 1.925 -17.031 4.344 1 98.06 57 THR B O 1
ATOM 1244 N N . PHE B 1 58 ? 0.886 -18.172 2.754 1 98.5 58 PHE B N 1
ATOM 1245 C CA . PHE B 1 58 ? 0.737 -17.016 1.884 1 98.5 58 PHE B CA 1
ATOM 1246 C C . PHE B 1 58 ? -0.238 -16 2.484 1 98.5 58 PHE B C 1
ATOM 1248 O O . PHE B 1 58 ? -0.05 -14.797 2.35 1 98.5 58 PHE B O 1
ATOM 1255 N N . ALA B 1 59 ? -1.259 -16.531 3.135 1 98.5 59 ALA B N 1
ATOM 1256 C CA . ALA B 1 59 ? -2.232 -15.648 3.783 1 98.5 59 ALA B CA 1
ATOM 1257 C C . ALA B 1 59 ? -1.573 -14.812 4.875 1 98.5 59 ALA B C 1
ATOM 1259 O O . ALA B 1 59 ? -1.874 -13.625 5.023 1 98.5 59 ALA B O 1
ATOM 1260 N N . LEU B 1 60 ? -0.687 -15.383 5.633 1 98.81 60 LEU B N 1
ATOM 1261 C CA . LEU B 1 60 ? -0.021 -14.711 6.746 1 98.81 60 LEU B CA 1
ATOM 1262 C C . LEU B 1 60 ? 1.063 -13.766 6.238 1 98.81 60 LEU B C 1
ATOM 1264 O O . LEU B 1 60 ? 1.073 -12.586 6.586 1 98.81 60 LEU B O 1
ATOM 1268 N N . LEU B 1 61 ? 1.916 -14.266 5.344 1 98.88 61 LEU B N 1
ATOM 1269 C CA . LEU B 1 61 ? 3.121 -13.523 4.988 1 98.88 61 LEU B CA 1
ATOM 1270 C C . LEU B 1 61 ? 2.867 -12.609 3.797 1 98.88 61 LEU B C 1
ATOM 1272 O O . LEU B 1 61 ? 3.375 -11.484 3.75 1 98.88 61 LEU B O 1
ATOM 1276 N N . GLY B 1 62 ? 2.16 -13.078 2.736 1 98.69 62 GLY B N 1
ATOM 1277 C CA . GLY B 1 62 ? 1.888 -12.312 1.532 1 98.69 62 GLY B CA 1
ATOM 1278 C C . GLY B 1 62 ? 0.741 -11.336 1.694 1 98.69 62 GLY B C 1
ATOM 1279 O O . GLY B 1 62 ? 0.961 -10.125 1.803 1 98.69 62 GLY B O 1
ATOM 1280 N N . THR B 1 63 ? -0.436 -11.922 1.886 1 98.44 63 THR B N 1
ATOM 1281 C CA . THR B 1 63 ? -1.657 -11.125 1.938 1 98.44 63 THR B CA 1
ATOM 1282 C C . THR B 1 63 ? -1.672 -10.234 3.178 1 98.44 63 THR B C 1
ATOM 1284 O O . THR B 1 63 ? -2.021 -9.055 3.1 1 98.44 63 THR B O 1
ATOM 1287 N N . GLY B 1 64 ? -1.274 -10.867 4.328 1 98.81 64 GLY B N 1
ATOM 1288 C CA . GLY B 1 64 ? -1.306 -10.125 5.582 1 98.81 64 GLY B CA 1
ATOM 1289 C C . GLY B 1 64 ? -0.079 -9.258 5.793 1 98.81 64 GLY B C 1
ATOM 1290 O O . GLY B 1 64 ? -0.159 -8.031 5.707 1 98.81 64 GLY B O 1
ATOM 1291 N N . PHE B 1 65 ? 1.082 -9.844 5.992 1 98.94 65 PHE B N 1
ATOM 1292 C CA . PHE B 1 65 ? 2.273 -9.117 6.426 1 98.94 65 PHE B CA 1
ATOM 1293 C C . PHE B 1 65 ? 2.729 -8.133 5.355 1 98.94 65 PHE B C 1
ATOM 1295 O O . PHE B 1 65 ? 2.893 -6.941 5.633 1 98.94 65 PHE B O 1
ATOM 1302 N N . CYS B 1 66 ? 2.936 -8.594 4.098 1 98.88 66 CYS B N 1
ATOM 1303 C CA . CYS B 1 66 ? 3.381 -7.695 3.041 1 98.88 66 CYS B CA 1
ATOM 1304 C C . CYS B 1 66 ? 2.34 -6.617 2.768 1 98.88 66 CYS B C 1
ATOM 1306 O O . CYS B 1 66 ? 2.688 -5.461 2.518 1 98.88 66 CYS B O 1
ATOM 1308 N N . GLY B 1 67 ? 1.088 -7.02 2.836 1 98.56 67 GLY B N 1
ATOM 1309 C CA . GLY B 1 67 ? 0.023 -6.039 2.689 1 98.56 67 GLY B CA 1
ATOM 1310 C C . GLY B 1 67 ? 0.037 -4.977 3.771 1 98.56 67 GLY B C 1
ATOM 1311 O O . GLY B 1 67 ? -0.217 -3.801 3.5 1 98.56 67 GLY B O 1
ATOM 1312 N N . GLY B 1 68 ? 0.23 -5.348 4.992 1 98.81 68 GLY B N 1
ATOM 1313 C CA . GLY B 1 68 ? 0.311 -4.406 6.098 1 98.81 68 GLY B CA 1
ATOM 1314 C C . GLY B 1 68 ? 1.595 -3.6 6.102 1 98.81 68 GLY B C 1
ATOM 1315 O O . GLY B 1 68 ? 1.609 -2.451 6.551 1 98.81 68 GLY B O 1
ATOM 1316 N N . LEU B 1 69 ? 2.623 -4.191 5.637 1 98.88 69 LEU B N 1
ATOM 1317 C CA . LEU B 1 69 ? 3.932 -3.551 5.574 1 98.88 69 LEU B CA 1
ATOM 1318 C C . LEU B 1 69 ? 3.941 -2.438 4.531 1 98.88 69 LEU B C 1
ATOM 1320 O O . LEU B 1 69 ? 4.57 -1.396 4.73 1 98.88 69 LEU B O 1
ATOM 1324 N N . THR B 1 70 ? 3.326 -2.67 3.375 1 98.94 70 THR B N 1
ATOM 1325 C CA . THR B 1 70 ? 3.34 -1.696 2.289 1 98.94 70 THR B CA 1
ATOM 1326 C C . THR B 1 70 ? 2.078 -0.837 2.318 1 98.94 70 THR B C 1
ATOM 1328 O O . THR B 1 70 ? 1.075 -1.219 2.926 1 98.94 70 THR B O 1
ATOM 1331 N N . THR B 1 71 ? 2.141 0.308 1.786 1 98.94 71 THR B N 1
ATOM 1332 C CA . THR B 1 71 ? 0.998 1.215 1.793 1 98.94 71 THR B CA 1
ATOM 1333 C C . THR B 1 71 ? 0.962 2.051 0.516 1 98.94 71 THR B C 1
ATOM 1335 O O . THR B 1 71 ? 1.983 2.602 0.1 1 98.94 71 THR B O 1
ATOM 1338 N N . TYR B 1 72 ? -0.197 2.086 -0.054 1 98.88 72 TYR B N 1
ATOM 1339 C CA . TYR B 1 72 ? -0.415 2.869 -1.265 1 98.88 72 TYR B CA 1
ATOM 1340 C C . TYR B 1 72 ? -0.949 4.258 -0.926 1 98.88 72 TYR B C 1
ATOM 1342 O O . TYR B 1 72 ? -0.616 5.238 -1.596 1 98.88 72 TYR B O 1
ATOM 1350 N N . SER B 1 73 ? -1.757 4.34 0.106 1 98.94 73 SER B N 1
ATOM 1351 C CA . SER B 1 73 ? -2.389 5.605 0.47 1 98.94 73 SER B CA 1
ATOM 1352 C C . SER B 1 73 ? -1.362 6.605 0.988 1 98.94 73 SER B C 1
ATOM 1354 O O . SER B 1 73 ? -1.415 7.789 0.647 1 98.94 73 SER B O 1
ATOM 1356 N N . THR B 1 74 ? -0.436 6.133 1.87 1 98.75 74 THR B N 1
ATOM 1357 C CA . THR B 1 74 ? 0.607 7.027 2.363 1 98.75 74 THR B CA 1
ATOM 1358 C C . THR B 1 74 ? 1.491 7.512 1.218 1 98.75 74 THR B C 1
ATOM 1360 O O . THR B 1 74 ? 1.859 8.688 1.165 1 98.75 74 THR B O 1
ATOM 1363 N N . PHE B 1 75 ? 1.843 6.574 0.32 1 98.62 75 PHE B N 1
ATOM 1364 C CA . PHE B 1 75 ? 2.588 6.953 -0.875 1 98.62 75 PHE B CA 1
ATOM 1365 C C . PHE B 1 75 ? 1.879 8.078 -1.623 1 98.62 75 PHE B C 1
ATOM 1367 O O . PHE B 1 75 ? 2.508 9.062 -2.016 1 98.62 75 PHE B O 1
ATOM 1374 N N . ALA B 1 76 ? 0.585 7.984 -1.826 1 98.81 76 ALA B N 1
ATOM 1375 C CA . ALA B 1 76 ? -0.196 8.977 -2.557 1 98.81 76 ALA B CA 1
ATOM 1376 C C . ALA B 1 76 ? -0.249 10.305 -1.798 1 98.81 76 ALA B C 1
ATOM 1378 O O . ALA B 1 76 ? -0.029 11.367 -2.377 1 98.81 76 ALA B O 1
ATOM 1379 N N . VAL B 1 77 ? -0.556 10.25 -0.503 1 98.5 77 VAL B N 1
ATOM 1380 C CA . VAL B 1 77 ? -0.717 11.461 0.3 1 98.5 77 VAL B CA 1
ATOM 1381 C C . VAL B 1 77 ? 0.621 12.188 0.414 1 98.5 77 VAL B C 1
ATOM 1383 O O . VAL B 1 77 ? 0.67 13.422 0.378 1 98.5 77 VAL B O 1
ATOM 1386 N N . GLU B 1 78 ? 1.729 11.438 0.612 1 98.31 78 GLU B N 1
ATOM 1387 C CA . GLU B 1 78 ? 3.051 12.055 0.66 1 98.31 78 GLU B CA 1
ATOM 1388 C C . GLU B 1 78 ? 3.404 12.703 -0.673 1 98.31 78 GLU B C 1
ATOM 1390 O O . GLU B 1 78 ? 4.02 13.773 -0.704 1 98.31 78 GLU B O 1
ATOM 1395 N N . SER B 1 79 ? 3.104 12.016 -1.776 1 98.12 79 SER B N 1
ATOM 1396 C CA . SER B 1 79 ? 3.342 12.586 -3.098 1 98.12 79 SER B CA 1
ATOM 1397 C C . SER B 1 79 ? 2.604 13.906 -3.271 1 98.12 79 SER B C 1
ATOM 1399 O O . SER B 1 79 ? 3.18 14.891 -3.744 1 98.12 79 SER B O 1
ATOM 1401 N N . VAL B 1 80 ? 1.31 13.906 -2.91 1 97.62 80 VAL B N 1
ATOM 1402 C CA . VAL B 1 80 ? 0.487 15.109 -2.998 1 97.62 80 VAL B CA 1
ATOM 1403 C C . VAL B 1 80 ? 1.029 16.172 -2.049 1 97.62 80 VAL B C 1
ATOM 1405 O O . VAL B 1 80 ? 1.023 17.359 -2.373 1 97.62 80 VAL B O 1
ATOM 1408 N N . GLY B 1 81 ? 1.473 15.672 -0.903 1 96.62 81 GLY B N 1
ATOM 1409 C CA . GLY B 1 81 ? 2.057 16.594 0.064 1 96.62 81 GLY B CA 1
ATOM 1410 C C . GLY B 1 81 ? 3.281 17.312 -0.463 1 96.62 81 GLY B C 1
ATOM 1411 O O . GLY B 1 81 ? 3.447 18.516 -0.235 1 96.62 81 GLY B O 1
ATOM 1412 N N . LEU B 1 82 ? 4.148 16.625 -1.104 1 96 82 LEU B N 1
ATOM 1413 C CA . LEU B 1 82 ? 5.332 17.219 -1.715 1 96 82 LEU B CA 1
ATOM 1414 C C . LEU B 1 82 ? 4.941 18.266 -2.752 1 96 82 LEU B C 1
ATOM 1416 O O . LEU B 1 82 ? 5.57 19.312 -2.84 1 96 82 LEU B O 1
ATOM 1420 N N . LEU B 1 83 ? 3.889 18.016 -3.502 1 93.19 83 LEU B N 1
ATOM 1421 C CA . LEU B 1 83 ? 3.42 18.953 -4.52 1 93.19 83 LEU B CA 1
ATOM 1422 C C . LEU B 1 83 ? 2.852 20.203 -3.873 1 93.19 83 LEU B C 1
ATOM 1424 O O . LEU B 1 83 ? 3.02 21.312 -4.402 1 93.19 83 LEU B O 1
ATOM 1428 N N . ARG B 1 84 ? 2.213 19.969 -2.811 1 89.25 84 ARG B N 1
ATOM 1429 C CA . ARG B 1 84 ? 1.552 21.078 -2.123 1 89.25 84 ARG B CA 1
ATOM 1430 C C . ARG B 1 84 ? 2.572 22.062 -1.566 1 89.25 84 ARG B C 1
ATOM 1432 O O . ARG B 1 84 ? 2.305 23.266 -1.485 1 89.25 84 ARG B O 1
ATOM 1439 N N . ILE B 1 85 ? 3.73 21.625 -1.186 1 88.44 85 ILE B N 1
ATOM 1440 C CA . ILE B 1 85 ? 4.742 22.531 -0.631 1 88.44 85 ILE B CA 1
ATOM 1441 C C . ILE B 1 85 ? 5.715 22.953 -1.729 1 88.44 85 ILE B C 1
ATOM 1443 O O . ILE B 1 85 ? 6.867 23.281 -1.449 1 88.44 85 ILE B O 1
ATOM 1447 N N . ARG B 1 86 ? 5.367 22.812 -2.975 1 87.62 86 ARG B N 1
ATOM 1448 C CA . ARG B 1 86 ? 6.023 23.344 -4.168 1 87.62 86 ARG B CA 1
ATOM 1449 C C . ARG B 1 86 ? 7.309 22.578 -4.465 1 87.62 86 ARG B C 1
ATOM 1451 O O . ARG B 1 86 ? 8.328 23.172 -4.816 1 87.62 86 ARG B O 1
ATOM 1458 N N . ARG B 1 87 ? 7.27 21.391 -4.152 1 89.44 87 ARG B N 1
ATOM 1459 C CA . ARG B 1 87 ? 8.383 20.516 -4.52 1 89.44 87 ARG B CA 1
ATOM 1460 C C . ARG B 1 87 ? 7.969 19.531 -5.605 1 89.44 87 ARG B C 1
ATOM 1462 O O . ARG B 1 87 ? 7.93 18.312 -5.367 1 89.44 87 ARG B O 1
ATOM 1469 N N . ALA B 1 88 ? 7.816 20.141 -6.77 1 90.81 88 ALA B N 1
ATOM 1470 C CA . ALA B 1 88 ? 7.273 19.359 -7.875 1 90.81 88 ALA B CA 1
ATOM 1471 C C . ALA B 1 88 ? 8.273 18.297 -8.336 1 90.81 88 ALA B C 1
ATOM 1473 O O . ALA B 1 88 ? 7.898 17.141 -8.555 1 90.81 88 ALA B O 1
ATOM 1474 N N . LEU B 1 89 ? 9.516 18.703 -8.469 1 91.81 89 LEU B N 1
ATOM 1475 C CA . LEU B 1 89 ? 10.508 17.766 -8.977 1 91.81 89 LEU B CA 1
ATOM 1476 C C . LEU B 1 89 ? 10.703 16.609 -8 1 91.81 89 LEU B C 1
ATOM 1478 O O . LEU B 1 89 ? 10.633 15.445 -8.398 1 91.81 89 LEU B O 1
ATOM 1482 N N . PRO B 1 90 ? 10.828 16.875 -6.699 1 93.69 90 PRO B N 1
ATOM 1483 C CA . PRO B 1 90 ? 10.914 15.766 -5.746 1 93.69 90 PRO B CA 1
ATOM 1484 C C . PRO B 1 90 ? 9.68 14.867 -5.773 1 93.69 90 PRO B C 1
ATOM 1486 O O . PRO B 1 90 ? 9.789 13.648 -5.602 1 93.69 90 PRO B O 1
ATOM 1489 N N . SER B 1 91 ? 8.539 15.453 -5.863 1 96.75 91 SER B N 1
ATOM 1490 C CA . SER B 1 91 ? 7.312 14.664 -5.941 1 96.75 91 SER B CA 1
ATOM 1491 C C . SER B 1 91 ? 7.34 13.719 -7.137 1 96.75 91 SER B C 1
ATOM 1493 O O . SER B 1 91 ? 7.023 12.531 -7.008 1 96.75 91 SER B O 1
ATOM 1495 N N . VAL B 1 92 ? 7.66 14.242 -8.289 1 95.94 92 VAL B N 1
ATOM 1496 C CA . VAL B 1 92 ? 7.719 13.445 -9.516 1 95.94 92 VAL B CA 1
ATOM 1497 C C . VAL B 1 92 ? 8.773 12.359 -9.367 1 95.94 92 VAL B C 1
ATOM 1499 O O . VAL B 1 92 ? 8.547 11.211 -9.758 1 95.94 92 VAL B O 1
ATOM 1502 N N . VAL B 1 93 ? 9.922 12.672 -8.891 1 96.56 93 VAL B N 1
ATOM 1503 C CA . VAL B 1 93 ? 10.992 11.703 -8.68 1 96.56 93 VAL B CA 1
ATOM 1504 C C . VAL B 1 93 ? 10.523 10.617 -7.719 1 96.56 93 VAL B C 1
ATOM 1506 O O . VAL B 1 93 ? 10.789 9.43 -7.93 1 96.56 93 VAL B O 1
ATOM 1509 N N . TYR B 1 94 ? 9.844 11 -6.648 1 97.81 94 TYR B N 1
ATOM 1510 C CA . TYR B 1 94 ? 9.328 10.062 -5.66 1 97.81 94 TYR B CA 1
ATOM 1511 C C . TYR B 1 94 ? 8.352 9.078 -6.297 1 97.81 94 TYR B C 1
ATOM 1513 O O . TYR B 1 94 ? 8.445 7.867 -6.074 1 97.81 94 TYR B O 1
ATOM 1521 N N . VAL B 1 95 ? 7.461 9.609 -7.113 1 98.31 95 VAL B N 1
ATOM 1522 C CA . VAL B 1 95 ? 6.449 8.781 -7.758 1 98.31 95 VAL B CA 1
ATOM 1523 C C . VAL B 1 95 ? 7.117 7.828 -8.75 1 98.31 95 VAL B C 1
ATOM 1525 O O . VAL B 1 95 ? 6.898 6.617 -8.703 1 98.31 95 VAL B O 1
ATOM 1528 N N . VAL B 1 96 ? 7.961 8.336 -9.578 1 98.12 96 VAL B N 1
ATOM 1529 C CA . VAL B 1 96 ? 8.586 7.555 -10.641 1 98.12 96 VAL B CA 1
ATOM 1530 C C . VAL B 1 96 ? 9.539 6.527 -10.031 1 98.12 96 VAL B C 1
ATOM 1532 O O . VAL B 1 96 ? 9.531 5.355 -10.422 1 98.12 96 VAL B O 1
ATOM 1535 N N . ALA B 1 97 ? 10.352 6.957 -9.109 1 98.31 97 ALA B N 1
ATOM 1536 C CA . ALA B 1 97 ? 11.305 6.055 -8.469 1 98.31 97 ALA B CA 1
ATOM 1537 C C . ALA B 1 97 ? 10.578 4.945 -7.707 1 98.31 97 ALA B C 1
ATOM 1539 O O . ALA B 1 97 ? 11.016 3.795 -7.707 1 98.31 97 ALA B O 1
ATOM 1540 N N . SER B 1 98 ? 9.508 5.32 -6.988 1 98.81 98 SER B N 1
ATOM 1541 C CA . SER B 1 98 ? 8.742 4.332 -6.23 1 98.81 98 SER B CA 1
ATOM 1542 C C . SER B 1 98 ? 8.125 3.285 -7.152 1 98.81 98 SER B C 1
ATOM 1544 O O . SER B 1 98 ? 8.203 2.086 -6.875 1 98.81 98 SER B O 1
ATOM 1546 N N . VAL B 1 99 ? 7.488 3.746 -8.258 1 98.75 99 VAL B N 1
ATOM 1547 C CA . VAL B 1 99 ? 6.844 2.82 -9.188 1 98.75 99 VAL B CA 1
ATOM 1548 C C . VAL B 1 99 ? 7.898 1.935 -9.844 1 98.75 99 VAL B C 1
ATOM 1550 O O . VAL B 1 99 ? 7.766 0.709 -9.867 1 98.75 99 VAL B O 1
ATOM 1553 N N . ALA B 1 100 ? 8.992 2.516 -10.344 1 98.69 100 ALA B N 1
ATOM 1554 C CA . ALA B 1 100 ? 10.047 1.769 -11.016 1 98.69 100 ALA B CA 1
ATOM 1555 C C . ALA B 1 100 ? 10.711 0.771 -10.07 1 98.69 100 ALA B C 1
ATOM 1557 O O . ALA B 1 100 ? 10.891 -0.397 -10.414 1 98.69 100 ALA B O 1
ATOM 1558 N N . ALA B 1 101 ? 11.094 1.211 -8.906 1 98.88 101 ALA 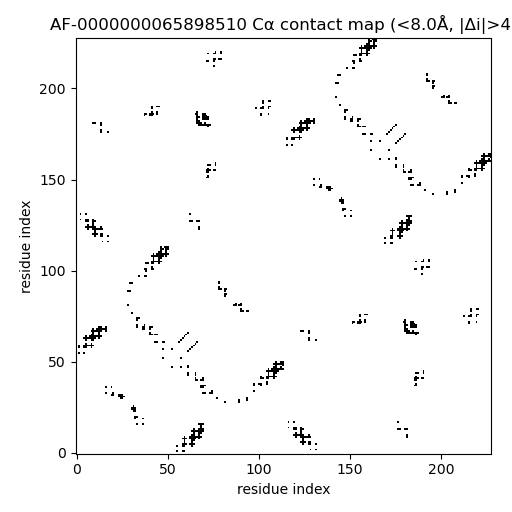B N 1
ATOM 1559 C CA . ALA B 1 101 ? 11.773 0.354 -7.941 1 98.88 101 ALA B CA 1
ATOM 1560 C C . ALA B 1 101 ? 10.844 -0.752 -7.445 1 98.88 101 ALA B C 1
ATOM 1562 O O . ALA B 1 101 ? 11.281 -1.889 -7.242 1 98.88 101 ALA B O 1
ATOM 1563 N N . GLY B 1 102 ? 9.562 -0.391 -7.176 1 98.88 102 GLY B N 1
ATOM 1564 C CA . GLY B 1 102 ? 8.594 -1.394 -6.75 1 98.88 102 GLY B CA 1
ATOM 1565 C C . GLY B 1 102 ? 8.391 -2.494 -7.773 1 98.88 102 GLY B C 1
ATOM 1566 O O . GLY B 1 102 ? 8.391 -3.678 -7.43 1 98.88 102 GLY B O 1
ATOM 1567 N N . LEU B 1 103 ? 8.195 -2.107 -9.023 1 98.75 103 LEU B N 1
ATOM 1568 C CA . LEU B 1 103 ? 8 -3.078 -10.094 1 98.75 103 LEU B CA 1
ATOM 1569 C C . LEU B 1 103 ? 9.25 -3.939 -10.273 1 98.75 103 LEU B C 1
ATOM 1571 O O . LEU B 1 103 ? 9.148 -5.156 -10.453 1 98.75 103 LEU B O 1
ATOM 1575 N N . ALA B 1 104 ? 10.414 -3.316 -10.266 1 98.81 104 ALA B N 1
ATOM 1576 C CA . ALA B 1 104 ? 11.672 -4.047 -10.406 1 98.81 104 ALA B CA 1
ATOM 1577 C C . ALA B 1 104 ? 11.859 -5.043 -9.266 1 98.81 104 ALA B C 1
ATOM 1579 O O . ALA B 1 104 ? 12.289 -6.18 -9.484 1 98.81 104 ALA B O 1
ATOM 1580 N N . ALA B 1 105 ? 11.578 -4.633 -8.055 1 98.94 105 ALA B N 1
ATOM 1581 C CA . ALA B 1 105 ? 11.719 -5.492 -6.883 1 98.94 105 ALA B CA 1
ATOM 158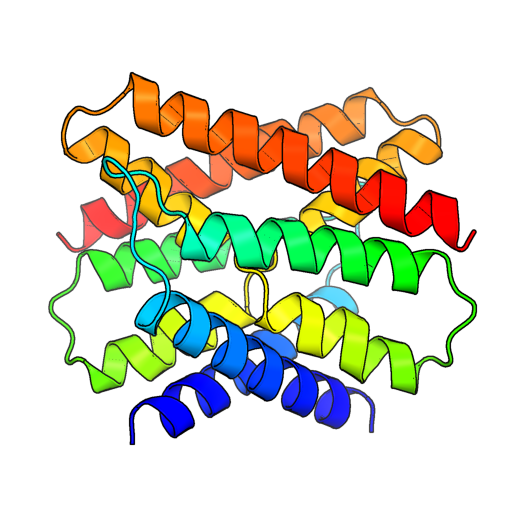2 C C . ALA B 1 105 ? 10.766 -6.68 -6.953 1 98.94 105 ALA B C 1
ATOM 1584 O O . ALA B 1 105 ? 11.148 -7.812 -6.648 1 98.94 105 ALA B O 1
ATOM 1585 N N . ALA B 1 106 ? 9.508 -6.383 -7.301 1 98.88 106 ALA B N 1
ATOM 1586 C CA . ALA B 1 106 ? 8.531 -7.453 -7.457 1 98.88 106 ALA B CA 1
ATOM 1587 C C . ALA B 1 106 ? 8.977 -8.461 -8.508 1 98.88 106 ALA B C 1
ATOM 1589 O O . ALA B 1 106 ? 8.883 -9.672 -8.297 1 98.88 106 ALA B O 1
ATOM 1590 N N . TRP B 1 107 ? 9.422 -7.957 -9.617 1 98.56 107 TRP B N 1
ATOM 1591 C CA . TRP B 1 107 ? 9.891 -8.805 -10.711 1 98.56 107 TRP B CA 1
ATOM 1592 C C . TRP B 1 107 ? 11.094 -9.633 -10.273 1 98.56 107 TRP B C 1
ATOM 1594 O O . TRP B 1 107 ? 11.148 -10.844 -10.531 1 98.56 107 TRP B O 1
ATOM 1604 N N . LEU B 1 108 ? 12.078 -8.969 -9.688 1 98.69 108 LEU B N 1
ATOM 1605 C CA . LEU B 1 108 ? 13.281 -9.648 -9.227 1 98.69 108 LEU B CA 1
ATOM 1606 C C . LEU B 1 108 ? 12.938 -10.75 -8.227 1 98.69 108 LEU B C 1
ATOM 1608 O O . LEU B 1 108 ? 13.484 -11.852 -8.297 1 98.69 108 LEU B O 1
ATOM 1612 N N . GLY B 1 109 ? 12.102 -10.445 -7.195 1 98.75 109 GLY B N 1
ATOM 1613 C CA . GLY B 1 109 ? 11.672 -11.453 -6.242 1 98.75 109 GLY B CA 1
ATOM 1614 C C . GLY B 1 109 ? 11.055 -12.672 -6.898 1 98.75 109 GLY B C 1
ATOM 1615 O O . GLY B 1 109 ? 11.453 -13.805 -6.613 1 98.75 109 GLY B O 1
ATOM 1616 N N . PHE B 1 110 ? 10.148 -12.43 -7.77 1 98.19 110 PHE B N 1
ATOM 1617 C CA . PHE B 1 110 ? 9.477 -13.523 -8.469 1 98.19 110 PHE B CA 1
ATOM 1618 C C . PHE B 1 110 ? 10.484 -14.359 -9.25 1 98.19 110 PHE B C 1
ATOM 1620 O O . PHE B 1 110 ? 10.43 -15.594 -9.234 1 98.19 110 PHE B O 1
ATOM 1627 N N . ARG B 1 111 ? 11.398 -13.727 -9.938 1 97.62 111 ARG B N 1
ATOM 1628 C CA . ARG B 1 111 ? 12.375 -14.406 -10.773 1 97.62 111 ARG B CA 1
ATOM 1629 C C . ARG B 1 111 ? 13.289 -15.297 -9.938 1 97.62 111 ARG B C 1
ATOM 1631 O O . ARG B 1 111 ? 13.766 -16.328 -10.414 1 97.62 111 ARG B O 1
ATOM 1638 N N . LEU B 1 112 ? 13.539 -14.953 -8.727 1 98.12 112 LEU B N 1
ATOM 1639 C CA . LEU B 1 112 ? 14.484 -15.664 -7.871 1 98.12 112 LEU B CA 1
ATOM 1640 C C . LEU B 1 112 ? 13.883 -16.969 -7.355 1 98.12 112 LEU B C 1
ATOM 1642 O O . LEU B 1 112 ? 14.609 -17.875 -6.949 1 98.12 112 LEU B O 1
ATOM 1646 N N . THR B 1 113 ? 12.617 -17.062 -7.324 1 97.38 113 THR B N 1
ATOM 1647 C CA . THR B 1 113 ? 12.023 -18.234 -6.699 1 97.38 113 THR B CA 1
ATOM 1648 C C . THR B 1 113 ? 11.148 -19 -7.691 1 97.38 113 THR B C 1
ATOM 1650 O O . THR B 1 113 ? 10.641 -20.078 -7.379 1 97.38 113 THR B O 1
ATOM 1653 N N . SER B 1 114 ? 10.844 -18.406 -8.805 1 93.12 114 SER B N 1
ATOM 1654 C CA . SER B 1 114 ? 10.039 -19.094 -9.805 1 93.12 114 SER B CA 1
ATOM 1655 C C . SER B 1 114 ? 10.906 -19.875 -10.781 1 93.12 114 SER B C 1
ATOM 1657 O O . SER B 1 114 ? 12.086 -19.562 -10.969 1 93.12 114 SER B O 1
#

pLDDT: mean 97.31, std 2.72, range [87.62, 98.94]

Organism: Rhodococcus jostii (strain RHA1) (NCBI:txid101510)

Secondary structure (DSSP, 8-state):
-HHHHHHHHHHHHHHHHHHHHHHS--BTTB-HHHHHHHHHHHHHHHHHHHS---HHHHIIIIIIIIHHH--SHHHHHHHHHHHHTT-HHHHHHHHHHHHHHHHHHHHHHHHHH-/-HHHHHHHHHHHHHHHHHHHHHHS--BTTB-HHHHHHHHHHHHHHHHHHHS---HHHHIIIIIIIIHHH--SHHHHHHHHHHHHTT-HHHHHHHHHHHHHHHHHHHHHHHHHH-